Protein AF-K7MXK0-F1 (afdb_monomer_lite)

Sequence (311 aa):
MRKPEELTKEEYAAFYKSVTNDWEEHLAIKHFSVEGQLEFKAVLFIPKRALFDLFDTRKKPNNIKLCVRRVFIMDNYEELMPEYLSFVKGIVDSEDLPLNISREMLQQNKILKVISKNLVKKCIKMFLEIAENKEDYNKFYEAFSKNLKLSIHEDSQNKTKLAELLRCHSTKSGDEMTSLKDYVTRMKEGQNDIYYITGESKKAVENSPFLESLRRRGTRFSTWLMLLMSMLLVSLRNFRERNWSLLPRKAYNLMRAKTRRKRRKIGCLTSSIPSRKVKNTDVLAERETSSSQHVLVLEHFLMFKCFSWKL

Structure (mmCIF, N/CA/C/O backbone):
data_AF-K7MXK0-F1
#
_entry.id   AF-K7MXK0-F1
#
loop_
_atom_site.group_PDB
_atom_site.id
_atom_site.type_symbol
_atom_site.label_atom_id
_atom_site.label_alt_id
_atom_site.label_comp_id
_atom_site.label_asym_id
_atom_site.label_entity_id
_atom_site.label_seq_id
_atom_site.pdbx_PDB_ins_code
_atom_site.Cartn_x
_atom_site.Cartn_y
_atom_site.Cartn_z
_atom_site.occupancy
_atom_site.B_iso_or_equiv
_atom_site.auth_seq_id
_atom_site.auth_comp_id
_atom_site.auth_asym_id
_atom_site.auth_atom_id
_atom_site.pdbx_PDB_model_num
ATOM 1 N N . MET A 1 1 ? -19.690 5.071 11.974 1.00 77.69 1 MET A N 1
ATOM 2 C CA . MET A 1 1 ? -21.061 4.904 12.516 1.00 77.69 1 MET A CA 1
ATOM 3 C C . MET A 1 1 ? -22.072 4.940 11.388 1.00 77.69 1 MET A C 1
ATOM 5 O O . MET A 1 1 ? -22.700 3.919 11.163 1.00 77.69 1 MET A O 1
ATOM 9 N N . ARG A 1 2 ? -22.157 6.058 10.656 1.00 89.56 2 ARG A N 1
ATOM 10 C CA . ARG A 1 2 ? -22.860 6.130 9.366 1.00 89.56 2 ARG A CA 1
ATOM 11 C C . ARG A 1 2 ? -22.220 5.202 8.337 1.00 89.56 2 ARG A C 1
ATOM 13 O O . ARG A 1 2 ? -21.011 4.950 8.433 1.00 89.56 2 ARG A O 1
ATOM 20 N N . LYS A 1 3 ? -23.016 4.687 7.402 1.00 90.00 3 LYS A N 1
ATOM 21 C CA . LYS A 1 3 ? -22.504 3.833 6.322 1.00 90.00 3 LYS A CA 1
ATOM 22 C C . LYS A 1 3 ? -21.675 4.669 5.342 1.00 90.00 3 LYS A C 1
ATOM 24 O O . LYS A 1 3 ? -21.930 5.864 5.210 1.00 90.00 3 LYS A O 1
ATOM 29 N N . PRO A 1 4 ? -20.690 4.077 4.642 1.00 91.75 4 PRO A N 1
ATOM 30 C CA . PRO A 1 4 ? -19.896 4.814 3.663 1.00 91.75 4 PRO A CA 1
ATOM 31 C C . PRO A 1 4 ? -20.732 5.496 2.572 1.00 91.75 4 PRO A C 1
ATOM 33 O O . PRO A 1 4 ? -20.340 6.565 2.121 1.00 91.75 4 PRO A O 1
ATOM 36 N N . GLU A 1 5 ? -21.868 4.903 2.191 1.00 92.00 5 GLU A N 1
ATOM 37 C CA . GLU A 1 5 ? -22.787 5.417 1.161 1.00 92.00 5 GLU A CA 1
ATOM 38 C C . GLU A 1 5 ? -23.563 6.672 1.590 1.00 92.00 5 GLU A C 1
ATOM 40 O O . GLU A 1 5 ? -24.022 7.431 0.746 1.00 92.00 5 GLU A O 1
ATOM 45 N N . GLU A 1 6 ? -23.710 6.898 2.896 1.00 93.12 6 GLU A N 1
ATOM 46 C CA . GLU A 1 6 ? -24.462 8.027 3.464 1.00 93.12 6 GLU A CA 1
ATOM 47 C C . GLU A 1 6 ? -23.595 9.284 3.627 1.00 93.12 6 GLU A C 1
ATOM 49 O O . GLU A 1 6 ? -24.064 10.299 4.138 1.00 93.12 6 GLU A O 1
ATOM 54 N N . LEU A 1 7 ? -22.309 9.194 3.276 1.00 93.88 7 LEU A N 1
ATOM 55 C CA . LEU A 1 7 ? -21.303 10.208 3.558 1.00 93.88 7 LEU A CA 1
ATOM 56 C C . LEU A 1 7 ? -20.811 10.863 2.272 1.00 93.88 7 LEU A C 1
ATOM 58 O O . LEU A 1 7 ? -20.372 10.197 1.333 1.00 93.88 7 LEU A O 1
ATOM 62 N N . THR A 1 8 ? -20.837 12.189 2.268 1.00 95.25 8 THR A N 1
ATOM 63 C CA . THR A 1 8 ? -20.329 13.018 1.172 1.00 95.25 8 THR A CA 1
ATOM 64 C C . THR A 1 8 ? -18.808 13.183 1.249 1.00 95.25 8 THR A C 1
ATOM 66 O O . THR A 1 8 ? -18.179 12.953 2.289 1.00 95.25 8 THR A O 1
ATOM 69 N N . LYS A 1 9 ? -18.182 13.599 0.141 1.00 94.25 9 LYS A N 1
ATOM 70 C CA . LYS A 1 9 ? -16.731 13.857 0.109 1.00 94.25 9 LYS A CA 1
ATOM 71 C C . LYS A 1 9 ? -16.352 15.009 1.038 1.00 94.25 9 LYS A C 1
ATOM 73 O O . LYS A 1 9 ? -15.320 14.949 1.703 1.00 94.25 9 LYS A O 1
ATOM 78 N N . GLU A 1 10 ? -17.207 16.019 1.120 1.00 95.44 10 GLU A N 1
ATOM 79 C CA . GLU A 1 10 ? -17.039 17.223 1.927 1.00 95.44 10 GLU A CA 1
ATOM 80 C C . GLU A 1 10 ? -17.040 16.888 3.421 1.00 95.44 10 GLU A C 1
ATOM 82 O O . GLU A 1 10 ? -16.192 17.377 4.167 1.00 95.44 10 GLU A O 1
ATOM 87 N N . GLU A 1 11 ? -17.926 15.989 3.858 1.00 96.62 11 GLU A N 1
ATOM 88 C CA . GLU A 1 11 ? -17.949 15.510 5.242 1.00 96.62 11 GLU A CA 1
ATOM 89 C C . GLU A 1 11 ? -16.670 14.760 5.609 1.00 96.62 11 GLU A C 1
ATOM 91 O O . GLU A 1 11 ? -16.106 14.976 6.684 1.00 96.62 11 GLU A O 1
ATOM 96 N N . TYR A 1 12 ? -16.169 13.908 4.712 1.00 97.00 12 TYR A N 1
ATOM 97 C CA . TYR A 1 12 ? -14.890 13.239 4.926 1.00 97.00 12 TYR A CA 1
ATOM 98 C C . TYR A 1 12 ? -13.713 14.211 4.924 1.00 97.00 12 TYR A C 1
ATOM 10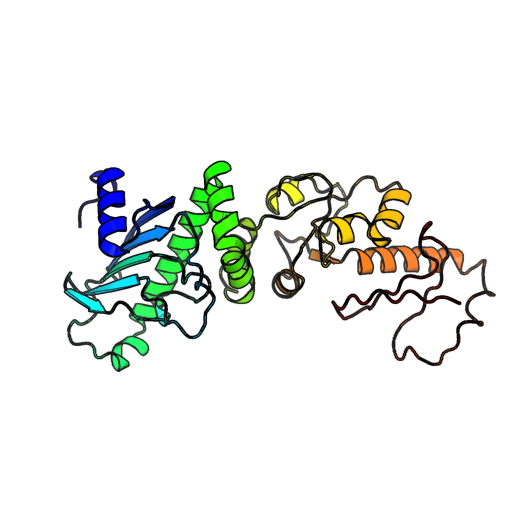0 O O . TYR A 1 12 ? -12.782 14.037 5.709 1.00 97.00 12 TYR A O 1
ATOM 108 N N . ALA A 1 13 ? -13.733 15.233 4.068 1.00 96.12 13 ALA A N 1
ATOM 109 C CA . ALA A 1 13 ? -12.704 16.263 4.044 1.00 96.12 13 ALA A CA 1
ATOM 110 C C . ALA A 1 13 ? -12.706 17.069 5.351 1.00 96.12 13 ALA A C 1
ATOM 112 O O . ALA A 1 13 ? -11.650 17.241 5.957 1.00 96.12 13 ALA A O 1
ATOM 113 N N . ALA A 1 14 ? -13.878 17.487 5.835 1.00 96.19 14 ALA A N 1
ATOM 114 C CA . ALA A 1 14 ? -14.020 18.179 7.114 1.00 96.19 14 ALA A CA 1
ATOM 115 C C . ALA A 1 14 ? -13.535 17.312 8.287 1.00 96.19 14 ALA A C 1
ATOM 117 O O . ALA A 1 14 ? -12.792 17.786 9.148 1.00 96.19 14 ALA A O 1
ATOM 118 N N . PHE A 1 15 ? -13.892 16.025 8.289 1.00 96.12 15 PHE A N 1
ATOM 119 C CA . PHE A 1 15 ? -13.435 15.074 9.299 1.00 96.12 15 PHE A CA 1
ATOM 120 C C . PHE A 1 15 ? -11.921 14.835 9.246 1.00 96.12 15 PHE A C 1
ATOM 122 O O . PHE A 1 15 ? -11.259 14.802 10.279 1.00 96.12 15 PHE A O 1
ATOM 129 N N . TYR A 1 16 ? -11.342 14.705 8.053 1.00 96.00 16 TYR A N 1
ATOM 130 C CA . TYR A 1 16 ? -9.895 14.594 7.892 1.00 96.00 16 TYR A CA 1
ATOM 131 C C . TYR A 1 16 ? -9.178 15.803 8.503 1.00 96.00 16 TYR A C 1
ATOM 133 O O . TYR A 1 16 ? -8.272 15.628 9.323 1.00 96.00 16 TYR A O 1
ATOM 141 N N . LYS A 1 17 ? -9.616 17.022 8.162 1.00 94.75 17 LYS A N 1
ATOM 142 C CA . LYS A 1 17 ? -9.017 18.265 8.667 1.00 94.75 17 LYS A CA 1
ATOM 143 C C . LYS A 1 17 ? -9.105 18.358 10.189 1.00 94.75 17 LYS A C 1
ATOM 145 O O . LYS A 1 17 ? -8.105 18.653 10.836 1.00 94.75 17 LYS A O 1
ATOM 150 N N . SER A 1 18 ? -10.258 18.025 10.776 1.00 93.31 18 SER A N 1
ATOM 151 C CA . SER A 1 18 ? -10.440 18.072 12.233 1.00 93.31 18 SER A CA 1
ATOM 152 C C . SER A 1 18 ? -9.600 17.038 12.989 1.00 93.31 18 SER A C 1
ATOM 154 O O . SER A 1 18 ? -9.159 17.291 14.108 1.00 93.31 18 SER A O 1
ATOM 156 N N . VAL A 1 19 ? -9.346 15.869 12.395 1.00 90.12 19 VAL A N 1
ATOM 157 C CA . VAL A 1 19 ? -8.576 14.801 13.049 1.00 90.12 19 VAL A CA 1
ATOM 158 C C . VAL A 1 19 ? -7.067 15.016 12.923 1.00 90.12 19 VAL A C 1
ATOM 160 O O . VAL A 1 19 ? -6.330 14.627 13.834 1.00 90.12 19 VAL A O 1
ATOM 163 N N . THR A 1 20 ? -6.616 15.602 11.812 1.00 88.94 20 THR A N 1
ATOM 164 C CA . THR A 1 20 ? -5.193 15.708 11.444 1.00 88.94 20 THR A CA 1
ATOM 165 C C . THR A 1 20 ? -4.580 17.090 11.634 1.00 88.94 20 THR A C 1
ATOM 167 O O . THR A 1 20 ? -3.355 17.189 11.646 1.00 88.94 20 THR A O 1
ATOM 170 N N . ASN A 1 21 ? -5.404 18.131 11.787 1.00 87.88 21 ASN A N 1
ATOM 171 C CA . ASN A 1 21 ? -5.006 19.542 11.742 1.00 87.88 21 ASN A CA 1
ATOM 172 C C . ASN A 1 21 ? -4.337 19.963 10.418 1.00 87.88 21 ASN A C 1
ATOM 174 O O . ASN A 1 21 ? -3.642 20.977 10.370 1.00 87.88 21 ASN A O 1
ATOM 178 N N . ASP A 1 22 ? -4.527 19.195 9.342 1.00 90.62 22 ASP A N 1
ATOM 179 C CA . ASP A 1 22 ? -4.120 19.601 7.999 1.00 90.62 22 ASP A CA 1
ATOM 180 C C . ASP A 1 22 ? -5.140 20.599 7.433 1.00 90.62 22 ASP A C 1
ATOM 182 O O . ASP A 1 22 ? -6.348 20.457 7.627 1.00 90.62 22 ASP A O 1
ATOM 186 N N . TRP A 1 23 ? -4.660 21.627 6.738 1.00 91.31 23 TRP A N 1
ATOM 187 C CA . TRP A 1 23 ? -5.524 22.625 6.104 1.00 91.31 23 TRP A CA 1
ATOM 188 C C . TRP A 1 23 ? -6.000 22.175 4.717 1.00 91.31 23 TRP A C 1
ATOM 190 O O . TRP A 1 23 ? -7.051 22.620 4.237 1.00 91.31 23 TRP A O 1
ATOM 200 N N . GLU A 1 24 ? -5.255 21.263 4.090 1.00 93.06 24 GLU A N 1
ATOM 201 C CA . GLU A 1 24 ? -5.651 20.599 2.853 1.00 93.06 24 GLU A CA 1
ATOM 202 C C . GLU A 1 24 ? -6.603 19.432 3.128 1.00 93.06 24 GLU A C 1
ATOM 204 O O . GLU A 1 24 ? -6.767 18.959 4.249 1.00 93.06 24 GLU A O 1
ATOM 209 N N . GLU A 1 25 ? -7.295 18.989 2.088 1.00 95.19 25 GLU A N 1
ATOM 210 C CA . GLU A 1 25 ? -8.061 17.745 2.130 1.00 95.19 25 GLU A CA 1
ATOM 211 C C . GLU A 1 25 ? -7.160 16.525 1.878 1.00 95.19 25 GLU A C 1
ATOM 213 O O . GLU A 1 25 ? -6.027 16.637 1.405 1.00 95.19 25 GLU A O 1
ATOM 218 N N . HIS A 1 26 ? -7.690 15.340 2.159 1.00 96.00 26 HIS A N 1
ATOM 219 C CA . HIS A 1 26 ? -7.016 14.077 1.890 1.00 96.00 26 HIS A CA 1
ATOM 220 C C . HIS A 1 26 ? -6.932 13.791 0.381 1.00 96.00 26 HIS A C 1
ATOM 222 O O . HIS A 1 26 ? -7.770 14.231 -0.402 1.00 96.00 26 HIS A O 1
ATOM 228 N N . LEU A 1 27 ? -5.929 13.015 -0.029 1.00 96.25 27 LEU A N 1
ATOM 229 C CA . LEU A 1 27 ? -5.825 12.473 -1.385 1.00 96.25 27 LEU A CA 1
ATOM 230 C C . LEU A 1 27 ? -6.792 11.307 -1.589 1.00 96.25 27 LEU A C 1
ATOM 232 O O . LEU A 1 27 ? -7.441 11.196 -2.622 1.00 96.25 27 LEU A O 1
ATOM 236 N N . ALA A 1 28 ? -6.855 10.415 -0.602 1.00 96.81 28 ALA A N 1
ATOM 237 C CA . ALA A 1 28 ? -7.665 9.210 -0.665 1.00 96.81 28 ALA A CA 1
ATOM 238 C C . ALA A 1 28 ? -8.173 8.821 0.718 1.00 96.81 28 ALA A C 1
ATOM 240 O O . ALA A 1 28 ? -7.567 9.160 1.740 1.00 96.81 28 ALA A O 1
ATOM 241 N N . ILE A 1 29 ? -9.280 8.086 0.727 1.00 96.56 29 ILE A N 1
ATOM 242 C CA . ILE A 1 29 ? -9.939 7.604 1.932 1.00 96.56 29 ILE A CA 1
ATOM 243 C C . ILE A 1 29 ? -10.318 6.132 1.792 1.00 96.56 29 ILE A C 1
ATOM 245 O O . ILE A 1 29 ? -10.751 5.673 0.734 1.00 96.56 29 ILE A O 1
ATOM 249 N N . LYS A 1 30 ? -10.223 5.394 2.899 1.00 96.81 30 LYS A N 1
ATOM 250 C CA . LYS A 1 30 ? -10.827 4.074 3.050 1.00 96.81 30 LYS A CA 1
ATOM 251 C C . LYS A 1 30 ? -11.643 3.990 4.333 1.00 96.81 30 LYS A C 1
ATOM 253 O O . LYS A 1 30 ? -11.081 3.885 5.418 1.00 96.81 30 LYS A O 1
ATOM 258 N N . HIS A 1 31 ? -12.967 3.974 4.195 1.00 97.06 31 HIS A N 1
ATOM 259 C CA . HIS A 1 31 ? -13.904 3.694 5.284 1.00 97.06 31 HIS A CA 1
ATOM 260 C C . HIS A 1 31 ? -14.391 2.244 5.180 1.00 97.06 31 HIS A C 1
ATOM 262 O O . HIS A 1 31 ? -14.875 1.825 4.128 1.00 97.06 31 HIS A O 1
ATOM 268 N N . PHE A 1 32 ? -14.220 1.454 6.241 1.00 96.00 32 PHE A N 1
ATOM 269 C CA . PHE A 1 32 ? -14.669 0.063 6.278 1.00 96.00 32 PHE A CA 1
ATOM 270 C C . PHE A 1 32 ? -15.014 -0.412 7.695 1.00 96.00 32 PHE A C 1
ATOM 272 O O . PHE A 1 32 ? -14.500 0.111 8.683 1.00 96.00 32 PHE A O 1
ATOM 279 N N . SER A 1 33 ? -15.845 -1.450 7.775 1.00 94.81 33 SER A N 1
ATOM 280 C CA . SER A 1 33 ? -16.068 -2.265 8.970 1.00 94.81 33 SER A CA 1
ATOM 281 C C . SER A 1 33 ? -15.499 -3.672 8.772 1.00 94.81 33 SER A C 1
ATOM 283 O O . SER A 1 33 ? -15.328 -4.146 7.642 1.00 94.81 33 SER A O 1
ATOM 285 N N . VAL A 1 34 ? -15.157 -4.317 9.881 1.00 94.50 34 VAL A N 1
ATOM 286 C CA . VAL A 1 34 ? -14.867 -5.747 9.977 1.00 94.50 34 VAL A CA 1
ATOM 287 C C . VAL A 1 34 ? -15.817 -6.308 11.025 1.00 94.50 34 VAL A C 1
ATOM 289 O O . VAL A 1 34 ? -15.963 -5.706 12.085 1.00 94.50 34 VAL A O 1
ATOM 292 N N . GLU A 1 35 ? -16.475 -7.411 10.687 1.00 90.75 35 GLU A N 1
ATOM 293 C CA . GLU A 1 35 ? -17.462 -8.111 11.514 1.00 90.75 35 GLU A CA 1
ATOM 294 C C . GLU A 1 35 ? -17.042 -9.585 11.657 1.00 90.75 35 GLU A C 1
ATOM 296 O O . GLU A 1 35 ? -16.265 -10.095 10.837 1.00 90.75 35 GLU A O 1
ATOM 301 N N . GLY A 1 36 ? -17.551 -10.280 12.678 1.00 87.94 36 GLY A N 1
ATOM 302 C CA . GLY A 1 36 ? -17.305 -11.707 12.905 1.00 87.94 36 GLY A CA 1
ATOM 303 C C . GLY A 1 36 ? -16.524 -11.974 14.189 1.00 87.94 36 GLY A C 1
ATOM 304 O O . GLY A 1 36 ? -16.964 -11.606 15.266 1.00 87.94 36 GLY A O 1
ATOM 305 N N . GLN A 1 37 ? -15.368 -12.644 14.096 1.00 83.31 37 GLN A N 1
ATOM 306 C CA . GLN A 1 37 ? -14.554 -12.961 15.285 1.00 83.31 37 GLN A CA 1
ATOM 307 C C . GLN A 1 37 ? -13.983 -11.708 15.970 1.00 83.31 37 GLN A C 1
ATOM 309 O O . GLN A 1 37 ? -13.628 -11.755 17.145 1.00 83.31 37 GLN A O 1
ATOM 314 N N . LEU A 1 38 ? -13.827 -10.625 15.208 1.00 89.62 38 LEU A N 1
ATOM 315 C CA . LEU A 1 38 ? -13.370 -9.341 15.703 1.00 89.62 38 LEU A CA 1
ATOM 316 C C . LEU A 1 38 ? -14.130 -8.223 14.997 1.00 89.62 38 LEU A C 1
ATOM 318 O O . LEU A 1 38 ? -14.096 -8.134 13.766 1.00 89.62 38 LEU A O 1
ATOM 322 N N . GLU A 1 39 ? -14.722 -7.342 15.786 1.00 92.75 39 GLU A N 1
ATOM 323 C CA . GLU A 1 39 ? -15.515 -6.215 15.342 1.00 92.75 39 GLU A CA 1
ATOM 324 C C . GLU A 1 39 ? -14.779 -4.892 15.557 1.00 92.75 39 GLU A C 1
ATOM 326 O O . GLU A 1 39 ? -14.417 -4.481 16.670 1.00 92.75 39 GLU A O 1
ATOM 331 N N . PHE A 1 40 ? -14.546 -4.197 14.445 1.00 94.75 40 PHE A N 1
ATOM 332 C CA . PHE A 1 40 ? -14.052 -2.829 14.468 1.00 94.75 40 PHE A CA 1
ATOM 333 C C . PHE A 1 40 ? -14.435 -2.068 13.201 1.00 94.75 40 PHE A C 1
ATOM 335 O O . PHE A 1 40 ? -14.660 -2.632 12.126 1.00 94.75 40 PHE A O 1
ATOM 342 N N . LYS A 1 41 ? -14.471 -0.746 13.323 1.00 95.94 41 LYS A N 1
ATOM 343 C CA . LYS A 1 41 ? -14.699 0.197 12.229 1.00 95.94 41 LYS A CA 1
ATOM 344 C C . LYS A 1 41 ? -13.462 1.065 12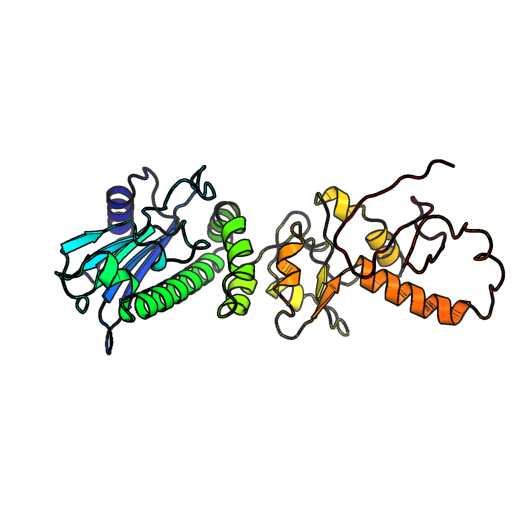.083 1.00 95.94 41 LYS A C 1
ATOM 346 O O . LYS A 1 41 ? -12.841 1.439 13.072 1.00 95.94 41 LYS A O 1
ATOM 351 N N . ALA A 1 42 ? -13.087 1.384 10.853 1.00 96.19 42 ALA A N 1
ATOM 352 C CA . ALA A 1 42 ? -11.923 2.215 10.599 1.00 96.19 42 ALA A CA 1
ATOM 353 C C . ALA A 1 42 ? -12.166 3.184 9.447 1.00 96.19 42 ALA A C 1
ATOM 355 O O . ALA A 1 42 ? -12.795 2.846 8.439 1.00 96.19 42 ALA A O 1
ATOM 356 N N . VAL A 1 43 ? -11.613 4.383 9.601 1.00 96.62 43 VAL A N 1
ATOM 357 C CA . VAL A 1 43 ? -11.507 5.380 8.538 1.00 96.62 43 VAL A CA 1
ATOM 358 C C . VAL A 1 43 ? -10.042 5.755 8.409 1.00 96.62 43 VAL A C 1
ATOM 360 O O . VAL A 1 43 ? -9.450 6.292 9.345 1.00 96.62 43 VAL A O 1
ATOM 363 N N . LEU A 1 44 ? -9.466 5.436 7.255 1.00 96.81 44 LEU A N 1
ATOM 364 C CA . LEU A 1 44 ? -8.071 5.695 6.922 1.00 96.81 44 LEU A CA 1
ATOM 365 C C . LEU A 1 44 ? -7.983 6.743 5.822 1.00 96.81 44 LEU A C 1
ATOM 367 O O . LEU A 1 44 ? -8.795 6.742 4.902 1.00 96.81 44 LEU A O 1
ATOM 371 N N . PHE A 1 45 ? -6.966 7.587 5.896 1.00 97.00 45 PHE A N 1
ATOM 372 C CA . PHE A 1 45 ? -6.727 8.701 4.996 1.00 97.00 45 PHE A CA 1
ATOM 373 C C . PHE A 1 45 ? -5.282 8.710 4.526 1.00 97.00 45 PHE A C 1
ATOM 375 O O . PHE A 1 45 ? -4.357 8.475 5.310 1.00 97.00 45 PHE A O 1
ATOM 382 N N . ILE A 1 46 ? -5.101 9.053 3.254 1.00 96.25 46 ILE A N 1
ATOM 383 C CA . ILE A 1 46 ? -3.797 9.367 2.679 1.00 96.25 46 ILE A CA 1
ATOM 384 C C . ILE A 1 46 ? -3.706 10.881 2.497 1.00 96.25 46 ILE A C 1
ATOM 386 O O . ILE A 1 46 ? -4.537 11.438 1.778 1.00 96.25 46 ILE A O 1
ATOM 390 N N . PRO A 1 47 ? -2.735 11.559 3.129 1.00 95.06 47 PRO A N 1
ATOM 391 C CA . PRO A 1 47 ? -2.516 12.984 2.909 1.00 95.06 47 PRO A CA 1
ATOM 392 C C . PRO A 1 47 ? -2.041 13.255 1.473 1.00 95.06 47 PRO A C 1
ATOM 394 O O . PRO A 1 47 ? -1.405 12.403 0.854 1.00 95.06 47 PRO A O 1
ATOM 397 N N . LYS A 1 48 ? -2.314 14.452 0.935 1.00 94.44 48 LYS A N 1
ATOM 398 C CA . LYS A 1 48 ? -1.829 14.859 -0.403 1.00 94.44 48 LYS A CA 1
ATOM 399 C C . LYS A 1 48 ? -0.315 15.034 -0.473 1.00 94.44 48 LYS A C 1
ATOM 401 O O . LYS A 1 48 ? 0.281 14.815 -1.523 1.00 94.44 48 LYS A O 1
ATOM 406 N N . ARG A 1 49 ? 0.306 15.404 0.646 1.00 91.00 49 ARG A N 1
ATOM 407 C CA . ARG A 1 49 ? 1.744 15.653 0.770 1.00 91.00 49 ARG A CA 1
ATOM 408 C C . ARG A 1 49 ? 2.336 14.864 1.926 1.00 91.00 49 ARG A C 1
ATOM 410 O O . ARG A 1 49 ? 1.679 14.638 2.942 1.00 91.00 49 ARG A O 1
ATOM 417 N N . ALA A 1 50 ? 3.596 14.475 1.783 1.00 87.69 50 ALA A N 1
ATOM 418 C CA . ALA A 1 50 ? 4.357 13.923 2.892 1.00 87.69 50 ALA A CA 1
ATOM 419 C C . ALA A 1 50 ? 4.730 15.031 3.886 1.00 87.69 50 ALA A C 1
ATOM 421 O O . ALA A 1 50 ? 5.025 16.161 3.492 1.00 87.69 50 ALA A O 1
ATOM 422 N N . LEU A 1 51 ? 4.745 14.696 5.176 1.00 82.94 51 LEU A N 1
ATOM 423 C CA . LEU A 1 51 ? 5.319 15.573 6.191 1.00 82.94 51 LEU A CA 1
ATOM 424 C C . LEU A 1 51 ? 6.840 15.636 6.005 1.00 82.94 51 LEU A C 1
ATOM 426 O O . LEU A 1 51 ? 7.476 14.640 5.653 1.00 82.94 51 LEU A O 1
ATOM 430 N N . PHE A 1 52 ? 7.429 16.806 6.249 1.00 75.38 52 PHE A N 1
ATOM 431 C CA . PHE A 1 52 ? 8.871 17.024 6.082 1.00 75.38 52 PHE A CA 1
ATOM 432 C C . PHE A 1 52 ? 9.719 16.121 6.996 1.00 75.38 52 PHE A C 1
ATOM 434 O O . PHE A 1 52 ? 10.862 15.811 6.671 1.00 75.38 52 PHE A O 1
ATOM 441 N N . ASP A 1 53 ? 9.150 15.676 8.116 1.00 78.00 53 ASP A N 1
ATOM 442 C CA . ASP A 1 53 ? 9.774 14.857 9.153 1.00 78.00 53 ASP A CA 1
ATOM 443 C C . ASP A 1 53 ? 9.338 13.383 9.120 1.00 78.00 53 ASP A C 1
ATOM 445 O O . ASP A 1 53 ? 9.576 12.655 10.079 1.00 78.00 53 ASP A O 1
ATOM 449 N N . LEU A 1 54 ? 8.753 12.903 8.014 1.00 76.44 54 LEU A N 1
ATOM 450 C CA . LEU A 1 54 ? 8.219 11.534 7.906 1.00 76.44 54 LEU A CA 1
ATOM 451 C C . LEU A 1 54 ? 9.245 10.419 8.204 1.00 76.44 54 LEU A C 1
ATOM 453 O O . LEU A 1 54 ? 8.856 9.321 8.588 1.00 76.44 54 LEU A O 1
ATOM 457 N N . PHE A 1 55 ? 10.538 10.694 8.019 1.00 75.31 55 PHE A N 1
ATOM 458 C CA . PHE A 1 55 ? 11.638 9.752 8.270 1.00 75.31 55 PHE A CA 1
ATOM 459 C C . PHE A 1 55 ? 12.515 10.154 9.468 1.00 75.31 55 PHE A C 1
ATOM 461 O O . PHE A 1 55 ? 13.613 9.622 9.628 1.00 75.31 55 PHE A O 1
ATOM 468 N N . ASP A 1 56 ? 12.075 11.114 10.290 1.00 79.56 56 ASP A N 1
ATOM 469 C CA . ASP A 1 56 ? 12.767 11.447 11.535 1.00 79.56 56 ASP A CA 1
ATOM 470 C C . ASP A 1 56 ? 12.405 10.418 12.610 1.00 79.56 56 ASP A C 1
ATOM 472 O O . ASP A 1 56 ? 11.348 10.486 13.237 1.00 79.56 56 ASP A O 1
ATOM 476 N N . THR A 1 57 ? 13.313 9.474 12.850 1.00 73.12 57 THR A N 1
ATOM 477 C CA . THR A 1 57 ? 13.139 8.383 13.823 1.00 73.12 57 THR A CA 1
ATOM 478 C C . THR A 1 5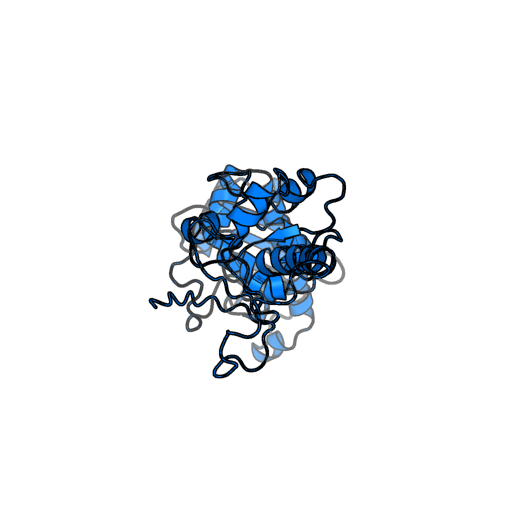7 ? 12.974 8.864 15.266 1.00 73.12 57 THR A C 1
ATOM 480 O O . THR A 1 57 ? 12.581 8.087 16.133 1.00 73.12 57 THR A O 1
ATOM 483 N N . ARG A 1 58 ? 13.255 10.142 15.555 1.00 73.94 58 ARG A N 1
ATOM 484 C CA . ARG A 1 58 ? 13.075 10.727 16.891 1.00 73.94 58 ARG A CA 1
ATOM 485 C C . ARG A 1 58 ? 11.616 11.059 17.188 1.00 73.94 58 ARG A C 1
ATOM 487 O O . ARG A 1 58 ? 11.254 11.183 18.358 1.00 73.94 58 ARG A O 1
ATOM 494 N N . LYS A 1 59 ? 10.782 11.237 16.159 1.00 69.75 59 LYS A N 1
ATOM 495 C CA . LYS A 1 59 ? 9.362 11.545 16.324 1.00 69.75 59 LYS A CA 1
ATOM 496 C C . LYS A 1 59 ? 8.536 10.280 16.167 1.00 69.75 59 LYS A C 1
ATOM 498 O O . LYS A 1 59 ? 8.566 9.623 15.133 1.00 69.75 59 LYS A O 1
ATOM 503 N N . LYS A 1 60 ? 7.749 9.971 17.196 1.00 65.62 60 LYS A N 1
ATOM 504 C CA . LYS A 1 60 ? 6.771 8.885 17.140 1.00 65.62 60 LYS A CA 1
ATOM 505 C C . LYS A 1 60 ? 5.541 9.371 16.361 1.00 65.62 60 LYS A C 1
ATOM 507 O O . LYS A 1 60 ? 4.963 10.392 16.740 1.00 65.62 60 LYS A O 1
ATOM 512 N N . PRO A 1 61 ? 5.156 8.713 15.257 1.00 66.25 61 PRO A N 1
ATOM 513 C CA . PRO A 1 61 ? 4.032 9.160 14.443 1.00 66.25 61 PRO A CA 1
ATOM 514 C C . PRO A 1 61 ? 2.688 8.914 15.152 1.00 66.25 61 PRO A C 1
ATOM 516 O O . PRO A 1 61 ? 2.227 7.778 15.240 1.00 66.25 61 PRO A O 1
ATOM 519 N N . ASN A 1 62 ? 2.014 9.983 15.592 1.00 68.69 62 ASN A N 1
ATOM 520 C CA . ASN A 1 62 ? 0.650 9.936 16.149 1.00 68.69 62 ASN A CA 1
ATOM 521 C C . ASN A 1 62 ? -0.409 9.965 15.039 1.00 68.69 62 ASN A C 1
ATOM 523 O O . ASN A 1 62 ? -1.124 10.956 14.850 1.00 68.69 62 ASN A O 1
ATOM 527 N N . ASN A 1 63 ? -0.451 8.918 14.218 1.00 85.44 63 ASN A N 1
ATOM 528 C CA . ASN A 1 63 ? -1.152 9.000 12.937 1.00 85.44 63 ASN A CA 1
ATOM 529 C C . ASN A 1 63 ? -2.490 8.255 12.926 1.00 85.44 63 ASN A C 1
ATOM 531 O O . ASN A 1 63 ? -3.419 8.707 12.253 1.00 85.44 63 ASN A O 1
ATOM 535 N N . ILE A 1 64 ? -2.648 7.208 13.742 1.00 91.88 64 ILE A N 1
ATOM 536 C CA . ILE A 1 64 ? -3.929 6.515 13.911 1.00 91.88 64 ILE A CA 1
ATOM 537 C C . ILE A 1 64 ? -4.396 6.590 15.363 1.00 91.88 64 ILE A C 1
ATOM 539 O O . ILE A 1 64 ? -3.720 6.121 16.274 1.00 91.88 64 ILE A O 1
ATOM 543 N N . LYS A 1 65 ? -5.595 7.142 15.557 1.00 91.88 65 LYS A N 1
ATOM 544 C CA . LYS A 1 65 ? -6.275 7.203 16.852 1.00 91.88 65 LYS A CA 1
ATOM 545 C C . LYS A 1 65 ? -7.040 5.901 17.097 1.00 91.88 65 LYS A C 1
ATOM 547 O O . LYS A 1 65 ? -7.863 5.500 16.275 1.00 91.88 65 LYS A O 1
ATOM 552 N N . LEU A 1 66 ? -6.772 5.254 18.223 1.00 91.31 66 LEU A N 1
ATOM 553 C CA . LEU A 1 66 ? -7.466 4.067 18.700 1.00 91.31 66 LEU A CA 1
ATOM 554 C C . LEU A 1 66 ? -8.584 4.472 19.664 1.00 91.31 66 LEU A C 1
ATOM 556 O O . LEU A 1 66 ? -8.348 5.101 20.700 1.00 91.31 66 LEU A O 1
ATOM 560 N N . CYS A 1 67 ? -9.792 4.053 19.319 1.00 92.06 67 CYS A N 1
ATOM 561 C CA . CYS A 1 67 ? -10.994 4.182 20.113 1.00 92.06 67 CYS A CA 1
ATOM 562 C C . CYS A 1 67 ? -11.528 2.794 20.476 1.00 92.06 67 CYS A C 1
ATOM 564 O O . CYS A 1 67 ? -11.357 1.822 19.733 1.00 92.06 67 CYS A O 1
ATOM 566 N N . VAL A 1 68 ? -12.175 2.712 21.632 1.00 91.38 68 VAL A N 1
ATOM 567 C CA . VAL A 1 68 ? -12.891 1.521 22.082 1.00 91.38 68 VAL A CA 1
ATOM 568 C C . VAL A 1 68 ? -14.287 1.946 22.474 1.00 91.38 68 VAL A C 1
ATOM 570 O O . VAL A 1 68 ? -14.442 2.802 23.346 1.00 91.38 68 VAL A O 1
ATOM 573 N N . ARG A 1 69 ? -15.304 1.377 21.821 1.00 91.81 69 ARG A N 1
ATOM 574 C CA . ARG A 1 69 ? -16.710 1.758 22.024 1.00 91.81 69 ARG A CA 1
ATOM 575 C C . ARG A 1 69 ? -16.891 3.278 21.988 1.00 91.81 69 ARG A C 1
ATOM 577 O O . ARG A 1 69 ? -17.574 3.856 22.834 1.00 91.81 69 ARG A O 1
ATOM 584 N N . ARG A 1 70 ? -16.251 3.932 21.007 1.00 91.06 70 ARG A N 1
ATOM 585 C CA . ARG A 1 70 ? -16.270 5.392 20.775 1.00 91.06 70 ARG A CA 1
ATOM 586 C C . ARG A 1 70 ? -15.549 6.237 21.827 1.00 91.06 70 ARG A C 1
ATOM 588 O O . ARG A 1 70 ? -15.575 7.463 21.736 1.00 91.06 70 ARG A O 1
ATOM 595 N N . VAL A 1 71 ? -14.884 5.619 22.797 1.00 91.50 71 VAL A N 1
ATOM 596 C CA . VAL A 1 71 ? -14.036 6.316 23.766 1.00 91.50 71 VAL A CA 1
ATOM 597 C C . VAL A 1 71 ? -12.616 6.356 23.221 1.00 91.50 71 VAL A C 1
ATOM 599 O O . VAL A 1 71 ? -12.047 5.316 22.895 1.00 91.50 71 VAL A O 1
ATOM 602 N N . PHE A 1 72 ? -12.043 7.553 23.103 1.00 90.19 72 PHE A N 1
ATOM 603 C CA . PHE A 1 72 ? -10.642 7.709 22.722 1.00 90.19 72 PHE A CA 1
ATOM 604 C C . PHE A 1 72 ? -9.739 7.089 23.791 1.00 90.19 72 PHE A C 1
ATOM 606 O O . PHE A 1 72 ? -9.830 7.454 24.961 1.00 90.19 72 PHE A O 1
ATOM 613 N N . ILE A 1 73 ? -8.862 6.173 23.379 1.00 87.50 73 ILE A N 1
ATOM 614 C CA . ILE A 1 73 ? -7.926 5.499 24.281 1.00 87.50 73 ILE A CA 1
ATOM 615 C C . ILE A 1 73 ? -6.519 6.069 24.106 1.00 87.50 73 ILE A C 1
ATOM 617 O O . ILE A 1 73 ? -5.885 6.485 25.076 1.00 87.50 73 ILE A O 1
ATOM 621 N N . MET A 1 74 ? -6.008 6.078 22.872 1.00 86.75 74 MET A N 1
ATOM 622 C CA . MET A 1 74 ? -4.672 6.593 22.555 1.00 86.75 74 MET A CA 1
ATOM 623 C C . MET A 1 74 ? -4.484 6.826 21.059 1.00 86.75 74 MET A C 1
ATOM 625 O O . MET A 1 74 ? -5.227 6.301 20.240 1.00 86.75 74 MET A O 1
ATOM 629 N N . ASP A 1 75 ? -3.447 7.568 20.691 1.00 85.44 75 ASP A N 1
ATOM 630 C CA . ASP A 1 75 ? -3.068 7.880 19.308 1.00 85.44 75 ASP A CA 1
ATOM 631 C C . ASP A 1 75 ? -1.614 7.514 18.967 1.00 85.44 75 ASP A C 1
ATOM 633 O O . ASP A 1 75 ? -1.160 7.767 17.855 1.00 85.44 75 ASP A O 1
ATOM 637 N N . ASN A 1 76 ? -0.889 6.901 19.908 1.00 78.62 76 ASN A N 1
ATOM 638 C CA . ASN A 1 76 ? 0.544 6.621 19.821 1.00 78.62 76 ASN A CA 1
ATOM 639 C C . ASN A 1 76 ? 0.874 5.125 19.969 1.00 78.62 76 ASN A C 1
ATOM 641 O O . ASN A 1 76 ? 1.822 4.749 20.662 1.00 78.62 76 ASN A O 1
ATOM 645 N N . TYR A 1 77 ? 0.078 4.259 19.337 1.00 79.25 77 TYR A N 1
ATOM 646 C CA . TYR A 1 77 ? 0.334 2.818 19.324 1.00 79.25 77 TYR A CA 1
ATOM 647 C C . TYR A 1 77 ? 1.097 2.407 18.055 1.00 79.25 77 TYR A C 1
ATOM 649 O O . TYR A 1 77 ? 0.507 2.170 17.002 1.00 79.25 77 TYR A O 1
ATOM 657 N N . GLU A 1 78 ? 2.424 2.330 18.172 1.00 78.69 78 GLU A N 1
ATOM 658 C CA . GLU A 1 78 ? 3.355 2.071 17.059 1.00 78.69 78 GLU A CA 1
ATOM 659 C C . GLU A 1 78 ? 3.109 0.741 16.343 1.00 78.69 78 GLU A C 1
ATOM 661 O O . GLU A 1 78 ? 3.305 0.647 15.140 1.00 78.69 78 GLU A O 1
ATOM 666 N N . GLU A 1 79 ? 2.631 -0.287 17.042 1.00 81.50 79 GLU A N 1
ATOM 667 C CA . GLU A 1 79 ? 2.398 -1.598 16.425 1.00 81.50 79 GLU A CA 1
ATOM 668 C C . GLU A 1 79 ? 1.100 -1.654 15.600 1.00 81.50 79 GLU A C 1
ATOM 670 O O . GLU A 1 79 ? 0.850 -2.637 14.891 1.00 81.50 79 GLU A O 1
ATOM 675 N N . LEU A 1 80 ? 0.256 -0.612 15.661 1.00 88.31 80 LEU A N 1
ATOM 676 C CA . LEU A 1 80 ? -0.984 -0.584 14.888 1.00 88.31 80 LEU A CA 1
ATOM 677 C C . LEU A 1 80 ? -0.704 -0.520 13.392 1.00 88.31 80 LEU A C 1
ATOM 679 O O . LEU A 1 80 ? -1.414 -1.160 12.617 1.00 88.31 80 LEU A O 1
ATOM 683 N N . MET A 1 81 ? 0.324 0.237 13.002 1.00 90.94 81 MET A N 1
ATOM 684 C CA . MET A 1 81 ? 0.760 0.394 11.622 1.00 90.94 81 MET A CA 1
ATOM 685 C C . MET A 1 81 ? 2.261 0.176 11.487 1.00 90.94 81 MET A C 1
ATOM 687 O O . MET A 1 81 ? 3.021 0.741 12.263 1.00 90.94 81 MET A O 1
ATOM 691 N N . PRO A 1 82 ? 2.707 -0.595 10.482 1.00 90.94 82 PRO A N 1
ATOM 692 C CA . PRO A 1 82 ? 4.130 -0.741 10.224 1.00 90.94 82 PRO A CA 1
ATOM 693 C C . PRO A 1 82 ? 4.747 0.605 9.827 1.00 90.94 82 PRO A C 1
ATOM 695 O O . PRO A 1 82 ? 4.061 1.476 9.284 1.00 90.94 82 PRO A O 1
ATOM 698 N N . GLU A 1 83 ? 6.054 0.750 10.041 1.00 88.44 83 GLU A N 1
ATOM 699 C CA . GLU A 1 83 ? 6.792 1.996 9.804 1.00 88.44 83 GLU A CA 1
ATOM 700 C C . GLU A 1 83 ? 6.614 2.516 8.373 1.00 88.44 83 GLU A C 1
ATOM 702 O O . GLU A 1 83 ? 6.358 3.703 8.157 1.00 88.44 83 GLU A O 1
ATOM 707 N N . TYR A 1 84 ? 6.625 1.624 7.380 1.00 90.56 84 TYR A N 1
ATOM 708 C CA . TYR A 1 84 ? 6.384 2.012 5.994 1.00 90.56 84 TYR A CA 1
ATOM 709 C C . TYR A 1 84 ? 4.984 2.607 5.736 1.00 90.56 84 TYR A C 1
ATOM 711 O O . TYR A 1 84 ? 4.813 3.283 4.728 1.00 90.56 84 TYR A O 1
ATOM 719 N N . LEU A 1 85 ? 3.992 2.408 6.613 1.00 93.50 85 LEU A N 1
ATOM 720 C CA . LEU A 1 85 ? 2.661 3.036 6.550 1.00 93.50 85 LEU A CA 1
ATOM 721 C C . LEU A 1 85 ? 2.485 4.171 7.554 1.00 93.50 85 LEU A C 1
ATOM 723 O O . LEU A 1 85 ? 1.360 4.627 7.750 1.00 93.50 85 LEU A O 1
ATOM 727 N N . SER A 1 86 ? 3.565 4.658 8.166 1.00 90.44 86 SER A N 1
ATOM 728 C CA . SER A 1 86 ? 3.485 5.716 9.169 1.00 90.44 86 SER A CA 1
ATOM 729 C C . SER A 1 86 ? 2.703 6.926 8.663 1.00 90.44 86 SER A C 1
ATOM 731 O O . SER A 1 86 ? 1.928 7.480 9.419 1.00 90.44 86 SER A O 1
ATOM 733 N N . PHE A 1 87 ? 2.785 7.293 7.383 1.00 92.06 87 PHE A N 1
ATOM 734 C CA . PHE A 1 87 ? 2.055 8.430 6.805 1.00 92.06 87 PHE A CA 1
ATOM 735 C C . PHE A 1 87 ? 0.517 8.299 6.783 1.00 92.06 87 PHE A C 1
ATOM 737 O O . PHE A 1 87 ? -0.163 9.304 6.566 1.00 92.06 87 PHE A O 1
ATOM 744 N N . VAL A 1 88 ? -0.043 7.101 6.980 1.00 94.38 88 VAL A N 1
ATOM 745 C CA . VAL A 1 88 ? -1.496 6.875 6.961 1.00 94.38 88 VAL A CA 1
ATOM 746 C C . VAL A 1 88 ? -2.128 7.490 8.203 1.00 94.38 88 VAL A C 1
ATOM 748 O O . VAL A 1 88 ? -1.759 7.161 9.328 1.00 94.38 88 VAL A O 1
ATOM 751 N N . LYS A 1 89 ? -3.120 8.359 8.001 1.00 93.94 89 LYS A N 1
ATOM 752 C CA . LYS A 1 89 ? -3.873 8.998 9.083 1.00 93.94 89 LYS A CA 1
ATOM 753 C C . LYS A 1 89 ? -5.199 8.284 9.297 1.00 93.94 89 LYS A C 1
ATOM 755 O O . LYS A 1 89 ? -5.766 7.765 8.341 1.00 93.94 89 LYS A O 1
ATOM 760 N N . GLY A 1 90 ? -5.745 8.272 10.509 1.00 94.75 90 GLY A N 1
ATOM 761 C CA . GLY A 1 90 ? -7.080 7.708 10.685 1.00 94.75 90 GLY A CA 1
ATOM 762 C C . GLY A 1 90 ? -7.547 7.494 12.110 1.00 94.75 90 GLY A C 1
ATOM 763 O O . GLY A 1 90 ? -6.891 7.873 13.077 1.00 94.75 90 GLY A O 1
ATOM 764 N N . ILE A 1 91 ? -8.711 6.859 12.204 1.00 94.88 91 ILE A N 1
ATOM 765 C CA . ILE A 1 91 ? -9.314 6.386 13.448 1.00 94.88 91 ILE A CA 1
ATOM 766 C C . ILE A 1 91 ? -9.691 4.916 13.277 1.00 94.88 91 ILE A C 1
ATOM 768 O O . ILE A 1 91 ? -10.200 4.514 12.227 1.00 94.88 91 ILE A O 1
ATOM 772 N N . VAL A 1 92 ? -9.460 4.137 14.328 1.00 94.81 92 VAL A N 1
ATOM 773 C CA . VAL A 1 92 ? -9.902 2.751 14.472 1.00 94.81 92 VAL A CA 1
ATOM 774 C C . VAL A 1 92 ? -10.730 2.665 15.744 1.00 94.81 92 VAL A C 1
ATOM 776 O O . VAL A 1 92 ? -10.232 3.005 16.808 1.00 94.81 92 VAL A O 1
ATOM 779 N N . ASP A 1 93 ? -11.975 2.222 15.633 1.00 94.31 93 ASP A N 1
ATOM 780 C CA . ASP A 1 93 ? -12.908 2.058 16.747 1.00 94.31 93 ASP A CA 1
ATOM 781 C C . ASP A 1 93 ? -13.266 0.579 16.889 1.00 94.31 93 ASP A C 1
ATOM 783 O O . ASP A 1 93 ? -13.860 -0.002 15.978 1.00 94.31 93 ASP A O 1
ATOM 787 N N . SER A 1 94 ? -12.844 -0.043 17.989 1.00 92.69 94 SER A N 1
ATOM 788 C CA . SER A 1 94 ? -13.073 -1.466 18.258 1.00 92.69 94 SER A CA 1
ATOM 789 C C . SER A 1 94 ? -14.161 -1.666 19.310 1.00 92.69 94 SER A C 1
ATOM 791 O O . SER A 1 94 ? -14.187 -0.969 20.323 1.00 92.69 94 SER A O 1
ATOM 793 N N . GLU A 1 95 ? -15.036 -2.647 19.093 1.00 91.06 95 GLU A N 1
ATOM 794 C CA . GLU A 1 95 ? -16.098 -3.002 20.050 1.00 91.06 95 GLU A CA 1
ATOM 795 C C . GLU A 1 95 ? -15.644 -4.089 21.052 1.00 91.06 95 GLU A C 1
ATOM 797 O O . GLU A 1 95 ? -16.145 -4.151 22.182 1.00 91.06 95 GLU A O 1
ATOM 802 N N . ASP A 1 96 ? -14.642 -4.885 20.655 1.00 86.38 96 ASP A N 1
ATOM 803 C CA . ASP A 1 96 ? -14.154 -6.077 21.369 1.00 86.38 96 ASP A CA 1
ATOM 804 C C . ASP A 1 96 ? -12.919 -5.848 22.247 1.00 86.38 96 ASP A C 1
ATOM 806 O O . ASP A 1 96 ? -12.538 -6.715 23.039 1.00 86.38 96 ASP A O 1
ATOM 810 N N . LEU A 1 97 ? -12.247 -4.704 22.116 1.00 86.19 97 LEU A N 1
ATOM 811 C CA . LEU A 1 97 ? -11.142 -4.380 23.013 1.00 86.19 97 LEU A CA 1
ATOM 812 C C . LEU A 1 97 ? -11.692 -4.028 24.410 1.00 86.19 97 LEU A C 1
ATOM 814 O O . LEU A 1 97 ? -12.674 -3.294 24.522 1.00 86.19 97 LEU A O 1
ATOM 818 N N . PRO A 1 98 ? -11.076 -4.515 25.501 1.00 81.62 98 PRO A N 1
ATOM 819 C CA . PRO A 1 98 ? -11.504 -4.140 26.842 1.00 81.62 98 PRO A CA 1
ATOM 820 C C . PRO A 1 98 ? -11.156 -2.671 27.121 1.00 81.62 98 PRO A C 1
ATOM 822 O O . PRO A 1 98 ? -10.017 -2.256 26.929 1.00 81.62 98 PRO A O 1
ATOM 825 N N . LEU A 1 99 ? -12.127 -1.892 27.613 1.00 77.44 99 LEU A N 1
ATOM 826 C CA . LEU A 1 99 ? -11.961 -0.462 27.935 1.00 77.44 99 LEU A CA 1
ATOM 827 C C . LEU A 1 99 ? -10.840 -0.206 28.953 1.00 77.44 99 LEU A C 1
ATOM 829 O O . LEU A 1 99 ? -10.102 0.767 28.839 1.00 77.44 99 LEU A O 1
ATOM 833 N N . ASN A 1 100 ? -10.690 -1.104 29.926 1.00 75.25 100 ASN A N 1
ATOM 834 C CA . ASN A 1 100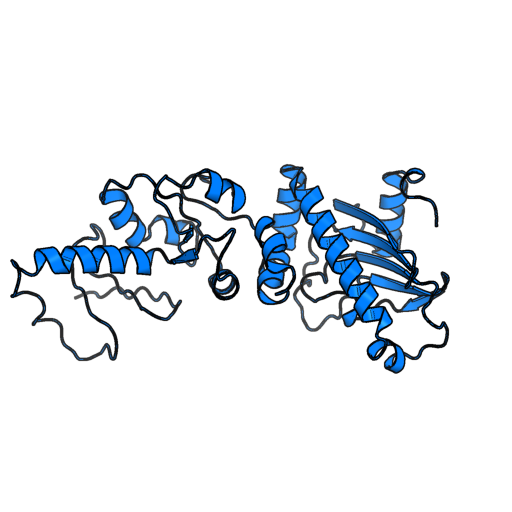 ? -9.799 -0.933 31.077 1.00 75.25 100 ASN A CA 1
ATOM 835 C C . ASN A 1 100 ? -8.370 -1.429 30.791 1.00 75.25 100 ASN A C 1
ATOM 837 O O . ASN A 1 100 ? -7.644 -1.815 31.706 1.00 75.25 100 ASN A O 1
ATOM 841 N N . ILE A 1 101 ? -7.988 -1.523 29.518 1.00 74.94 101 ILE A N 1
ATOM 842 C CA . ILE A 1 101 ? -6.717 -2.112 29.119 1.00 74.94 101 ILE A CA 1
ATOM 843 C C . ILE A 1 101 ? -5.563 -1.139 29.394 1.00 74.94 101 ILE A C 1
ATOM 845 O O . ILE A 1 101 ? -5.580 0.014 28.960 1.00 74.94 101 ILE A O 1
ATOM 849 N N . SER A 1 102 ? -4.544 -1.593 30.132 1.00 74.88 102 SER A N 1
ATOM 850 C CA . SER A 1 102 ? -3.328 -0.797 30.326 1.00 74.88 102 SER A CA 1
ATOM 851 C C . SER A 1 102 ? -2.524 -0.708 29.026 1.00 74.88 102 SER A C 1
ATOM 853 O O . SER A 1 102 ? -2.671 -1.533 28.116 1.00 74.88 102 SER A O 1
ATOM 855 N N . ARG A 1 103 ? -1.628 0.283 28.942 1.00 72.56 103 ARG A N 1
ATOM 856 C CA . ARG A 1 103 ? -0.712 0.422 27.800 1.00 72.56 103 ARG A CA 1
ATOM 857 C C . ARG A 1 103 ? 0.185 -0.810 27.641 1.00 72.56 103 ARG A C 1
ATOM 859 O O . ARG A 1 103 ? 0.410 -1.224 26.506 1.00 72.56 103 ARG A O 1
ATOM 866 N N . GLU A 1 104 ? 0.633 -1.433 28.737 1.00 74.94 104 GLU A N 1
ATOM 867 C CA . GLU A 1 104 ? 1.412 -2.679 28.665 1.00 74.94 104 GLU A CA 1
ATOM 868 C C . GLU A 1 104 ? 0.569 -3.857 28.155 1.00 74.94 104 GLU A C 1
ATOM 870 O O . GLU A 1 104 ? 1.021 -4.639 27.319 1.00 74.94 104 GLU A O 1
ATOM 875 N N . MET A 1 105 ? -0.681 -3.972 28.617 1.00 71.19 105 MET A N 1
ATOM 876 C CA . MET A 1 105 ? -1.585 -5.055 28.213 1.00 71.19 105 MET A CA 1
ATOM 877 C C . MET A 1 105 ? -1.992 -4.960 26.737 1.00 71.19 105 MET A C 1
ATOM 879 O O . MET A 1 105 ? -2.170 -5.990 26.083 1.00 71.19 105 MET A O 1
ATOM 883 N N . LEU A 1 106 ? -2.102 -3.747 26.182 1.00 73.94 106 LEU A N 1
ATOM 884 C CA . LEU A 1 106 ? -2.367 -3.542 24.753 1.00 73.94 106 LEU A CA 1
ATOM 885 C C . LEU A 1 106 ? -1.262 -4.145 23.880 1.00 73.94 106 LEU A C 1
ATOM 887 O O . LEU A 1 106 ? -1.577 -4.886 22.955 1.00 73.94 106 LEU A O 1
ATOM 891 N N . GLN A 1 107 ? 0.012 -3.908 24.202 1.00 69.31 107 GLN A N 1
ATOM 892 C CA . GLN A 1 107 ? 1.150 -4.406 23.410 1.00 69.31 107 GLN A CA 1
ATOM 893 C C . GLN A 1 107 ? 1.171 -5.939 23.287 1.00 69.31 107 GLN A C 1
ATOM 895 O O . GLN A 1 107 ? 1.569 -6.500 22.266 1.00 69.31 107 GLN A O 1
ATOM 900 N N . GLN A 1 108 ? 0.697 -6.650 24.311 1.00 70.94 108 GLN A N 1
ATOM 901 C CA . GLN A 1 108 ? 0.647 -8.114 24.294 1.00 70.94 108 GLN A CA 1
ATOM 902 C C . GLN A 1 108 ? -0.632 -8.670 23.651 1.00 70.94 108 GLN A C 1
ATOM 904 O O . GLN A 1 108 ? -0.758 -9.886 23.456 1.00 70.94 108 GLN A O 1
ATOM 909 N N . ASN A 1 109 ? -1.583 -7.808 23.281 1.00 74.94 109 ASN A N 1
ATOM 910 C CA . ASN A 1 109 ? -2.891 -8.240 22.827 1.00 74.94 109 ASN A CA 1
ATOM 911 C C . ASN A 1 109 ? -2.850 -8.778 21.386 1.00 74.94 109 ASN A C 1
ATOM 913 O O . ASN A 1 109 ? -2.590 -8.068 20.412 1.00 74.94 109 ASN A O 1
ATOM 917 N N . LYS A 1 110 ? -3.191 -10.063 21.234 1.00 83.81 110 LYS A N 1
ATOM 918 C CA . LYS A 1 110 ? -3.295 -10.734 19.928 1.00 83.81 110 LYS A CA 1
ATOM 919 C C . LYS A 1 110 ? -4.318 -10.065 19.000 1.00 83.81 110 LYS A C 1
ATOM 921 O O . LYS A 1 110 ? -4.136 -10.122 17.786 1.00 83.81 110 LYS A O 1
ATOM 926 N N . ILE A 1 111 ? -5.345 -9.414 19.550 1.00 85.69 111 ILE A N 1
ATOM 927 C CA . ILE A 1 111 ? -6.387 -8.710 18.792 1.00 85.69 111 ILE A CA 1
ATOM 928 C C . ILE A 1 111 ? -5.780 -7.587 17.948 1.00 85.69 111 ILE A C 1
ATOM 930 O O . ILE A 1 111 ? -6.051 -7.504 16.751 1.00 85.69 111 ILE A O 1
ATOM 934 N N . LEU A 1 112 ? -4.890 -6.773 18.520 1.00 86.06 112 LEU A N 1
ATOM 935 C CA . LEU A 1 112 ? -4.281 -5.649 17.804 1.00 86.06 112 LEU A CA 1
ATOM 936 C C . LEU A 1 112 ? -3.435 -6.105 16.615 1.00 86.06 112 LEU A C 1
ATOM 938 O O . LEU A 1 112 ? -3.444 -5.460 15.570 1.00 86.06 112 LEU A O 1
ATOM 942 N N . LYS A 1 113 ? -2.786 -7.271 16.715 1.00 88.31 113 LYS A N 1
ATOM 943 C CA . LYS A 1 113 ? -2.066 -7.874 15.583 1.00 88.31 113 LYS A CA 1
ATOM 944 C C . LYS A 1 113 ? -3.011 -8.245 14.437 1.00 88.31 113 LYS A C 1
ATOM 946 O O . LYS A 1 113 ? -2.635 -8.135 13.271 1.00 88.31 113 LYS A O 1
ATOM 951 N N . VAL A 1 114 ? -4.237 -8.674 14.744 1.00 90.88 114 VAL A N 1
ATOM 952 C CA . VAL A 1 114 ? -5.271 -8.962 13.736 1.00 90.88 114 VAL A CA 1
ATOM 953 C C . VAL A 1 114 ? -5.816 -7.667 13.127 1.00 90.88 114 VAL A C 1
ATOM 955 O O . VAL A 1 114 ? -5.972 -7.596 11.905 1.00 90.88 114 VAL A O 1
ATOM 958 N N . ILE A 1 115 ? -6.043 -6.630 13.940 1.00 92.50 115 ILE A N 1
ATOM 959 C CA . ILE A 1 115 ? -6.439 -5.294 13.464 1.00 92.50 115 ILE A CA 1
ATOM 960 C C . ILE A 1 115 ? -5.373 -4.740 12.515 1.00 92.50 115 ILE A C 1
ATOM 962 O O . ILE A 1 115 ? -5.687 -4.431 11.368 1.00 92.50 115 ILE A O 1
ATOM 966 N N . SER A 1 116 ? -4.108 -4.712 12.943 1.00 92.31 116 SER A N 1
ATOM 967 C CA . SER A 1 116 ? -2.961 -4.245 12.153 1.00 92.31 116 SER A CA 1
ATOM 968 C C . SER A 1 116 ? -2.887 -4.938 10.787 1.00 92.31 116 SER A C 1
ATOM 970 O O . SER A 1 116 ? -2.873 -4.275 9.749 1.00 92.31 116 SER A O 1
ATOM 972 N N . LYS A 1 117 ? -2.990 -6.277 10.741 1.00 92.94 117 LYS A N 1
ATOM 973 C CA . LYS A 1 117 ? -3.026 -7.034 9.473 1.00 92.94 117 LYS A CA 1
ATOM 974 C C . LYS A 1 117 ? -4.176 -6.617 8.551 1.00 92.94 117 LYS A C 1
ATOM 976 O O . LYS A 1 117 ? -3.988 -6.515 7.336 1.00 92.94 117 LYS A O 1
ATOM 981 N N . ASN A 1 118 ? -5.369 -6.391 9.102 1.00 95.00 118 ASN A N 1
ATOM 982 C CA . ASN A 1 118 ? -6.522 -5.950 8.318 1.00 95.00 118 ASN A CA 1
ATOM 983 C C . ASN A 1 118 ? -6.346 -4.521 7.794 1.00 95.00 118 ASN A C 1
ATOM 985 O O . ASN A 1 118 ? -6.636 -4.269 6.623 1.00 95.00 118 ASN A O 1
ATOM 989 N N . LEU A 1 119 ? -5.830 -3.613 8.624 1.00 95.50 119 LEU A N 1
ATOM 990 C CA . LEU A 1 119 ? -5.515 -2.242 8.232 1.00 95.50 119 LEU A CA 1
ATOM 991 C C . LEU A 1 119 ? -4.494 -2.228 7.085 1.00 95.50 119 LEU A C 1
ATOM 993 O O . LEU A 1 119 ? -4.774 -1.639 6.044 1.00 95.50 119 LEU A O 1
ATOM 997 N N . VAL A 1 120 ? -3.382 -2.968 7.200 1.00 96.00 120 VAL A N 1
ATOM 998 C CA . VAL A 1 120 ? -2.361 -3.090 6.138 1.00 96.00 120 VAL A CA 1
ATOM 999 C C . VAL A 1 120 ? -2.990 -3.571 4.827 1.00 96.00 120 VAL A C 1
ATOM 1001 O O . VAL A 1 120 ? -2.798 -2.965 3.771 1.00 96.00 120 VAL A O 1
ATOM 1004 N N . LYS A 1 121 ? -3.817 -4.624 4.885 1.00 96.31 121 LYS A N 1
ATOM 1005 C CA . LYS A 1 121 ? -4.517 -5.164 3.710 1.00 96.31 121 LYS A CA 1
ATOM 1006 C C . LYS A 1 121 ? -5.426 -4.120 3.049 1.00 96.31 121 LYS A C 1
ATOM 1008 O O . LYS A 1 121 ? -5.515 -4.078 1.820 1.00 96.31 121 LYS A O 1
ATOM 1013 N N . LYS A 1 122 ? -6.106 -3.287 3.841 1.00 97.00 122 LYS A N 1
ATOM 1014 C CA . LYS A 1 122 ? -6.999 -2.226 3.350 1.00 97.00 122 LYS A CA 1
ATOM 1015 C C . LYS A 1 122 ? -6.219 -1.030 2.798 1.00 97.00 122 LYS A C 1
ATOM 1017 O O . LYS A 1 122 ? -6.628 -0.515 1.762 1.00 97.00 122 LYS A O 1
ATOM 1022 N N . CYS A 1 123 ? -5.080 -0.666 3.392 1.00 97.50 123 CYS A N 1
ATOM 1023 C CA . CYS A 1 123 ? -4.157 0.335 2.849 1.00 97.50 123 CYS A CA 1
ATOM 1024 C C . CYS A 1 123 ? -3.635 -0.073 1.470 1.00 97.50 123 CYS A C 1
ATOM 1026 O O . CYS A 1 123 ? -3.743 0.696 0.523 1.00 97.50 123 CYS A O 1
ATOM 1028 N N . ILE A 1 124 ? -3.158 -1.312 1.315 1.00 97.12 124 ILE A N 1
ATOM 1029 C CA . ILE A 1 124 ? -2.679 -1.808 0.015 1.00 97.12 124 ILE A CA 1
ATOM 1030 C C . ILE A 1 124 ? -3.801 -1.782 -1.028 1.00 97.12 124 ILE A C 1
ATOM 1032 O O . ILE A 1 124 ? -3.568 -1.383 -2.166 1.00 97.12 124 ILE A O 1
ATOM 1036 N N . LYS A 1 125 ? -5.028 -2.172 -0.647 1.00 97.25 125 LYS A N 1
ATOM 1037 C CA . LYS A 1 125 ? -6.191 -2.079 -1.541 1.00 97.25 125 LYS A CA 1
ATOM 1038 C C . LYS A 1 125 ? -6.451 -0.631 -1.967 1.00 97.25 125 LYS A C 1
ATOM 1040 O O . LYS A 1 125 ? -6.631 -0.385 -3.150 1.00 97.25 125 LYS A O 1
ATOM 1045 N N . MET A 1 126 ? -6.416 0.308 -1.023 1.00 97.31 126 MET A N 1
ATOM 1046 C CA . MET A 1 126 ? -6.560 1.735 -1.310 1.00 97.31 126 MET A CA 1
ATOM 1047 C C . MET A 1 126 ? -5.465 2.232 -2.265 1.00 97.31 126 MET A C 1
ATOM 1049 O O . MET A 1 126 ? -5.771 2.938 -3.212 1.00 97.31 126 MET A O 1
ATOM 1053 N N . PHE A 1 127 ? -4.205 1.820 -2.098 1.00 97.88 127 PHE A N 1
ATOM 1054 C CA . PHE A 1 127 ? -3.129 2.212 -3.019 1.00 97.88 127 PHE A CA 1
ATOM 1055 C C . PHE A 1 127 ? -3.318 1.673 -4.437 1.00 97.88 127 PHE A C 1
ATOM 1057 O O . PHE A 1 127 ? -2.979 2.359 -5.399 1.00 97.88 127 PHE A O 1
ATOM 1064 N N . LEU A 1 128 ? -3.843 0.453 -4.570 1.00 96.31 128 LEU A N 1
ATOM 1065 C CA . LEU A 1 128 ? -4.173 -0.130 -5.870 1.00 96.31 128 LEU A CA 1
ATOM 1066 C C . LEU A 1 128 ? -5.327 0.622 -6.543 1.00 96.31 128 LEU A C 1
ATOM 1068 O O . LEU A 1 128 ? -5.249 0.854 -7.741 1.00 96.31 128 LEU A O 1
ATOM 1072 N N . GLU A 1 129 ? -6.333 1.054 -5.779 1.00 96.75 129 GLU A N 1
ATOM 1073 C CA . GLU A 1 129 ? -7.432 1.895 -6.280 1.00 96.75 129 GLU A CA 1
ATOM 1074 C C . GLU A 1 129 ? -6.919 3.277 -6.726 1.00 96.75 129 GLU A C 1
ATOM 1076 O O . GLU A 1 129 ? -7.245 3.725 -7.820 1.00 96.75 129 GLU A O 1
ATOM 1081 N N . ILE A 1 130 ? -6.033 3.922 -5.950 1.00 97.25 130 ILE A N 1
ATOM 1082 C CA . ILE A 1 130 ? -5.383 5.181 -6.371 1.00 97.25 130 ILE A CA 1
ATOM 1083 C C . ILE A 1 130 ? -4.620 4.968 -7.688 1.00 97.25 130 ILE A C 1
ATOM 1085 O O . ILE A 1 130 ? -4.634 5.837 -8.554 1.00 97.25 130 ILE A O 1
ATOM 1089 N N . ALA A 1 131 ? -3.978 3.807 -7.869 1.00 96.06 131 ALA A N 1
ATOM 1090 C CA . ALA A 1 131 ? -3.200 3.489 -9.066 1.00 96.06 131 ALA A CA 1
ATOM 1091 C C . ALA A 1 131 ? -4.021 3.383 -10.362 1.00 96.06 131 ALA A C 1
ATOM 1093 O O . ALA A 1 131 ? -3.417 3.368 -11.438 1.00 96.06 131 ALA A O 1
ATOM 1094 N N . GLU A 1 132 ? -5.353 3.325 -10.280 1.00 95.31 132 GLU A N 1
ATOM 1095 C CA . GLU A 1 132 ? -6.250 3.348 -11.440 1.00 95.31 132 GLU A CA 1
ATOM 1096 C C . GLU A 1 132 ? -6.356 4.753 -12.060 1.00 95.31 132 GLU A C 1
ATOM 1098 O O . GLU A 1 132 ? -6.564 4.874 -13.268 1.00 95.31 132 GLU A O 1
ATOM 1103 N N . ASN A 1 133 ? -6.125 5.816 -11.277 1.00 95.56 133 ASN A N 1
ATOM 1104 C CA . ASN A 1 133 ? -6.032 7.190 -11.768 1.00 95.56 133 ASN A CA 1
ATOM 1105 C C . ASN A 1 133 ? -4.560 7.628 -11.862 1.00 95.56 133 ASN A C 1
ATOM 1107 O O . ASN A 1 133 ? -3.886 7.829 -10.852 1.00 95.56 133 ASN A O 1
ATOM 1111 N N . LYS A 1 134 ? -4.050 7.820 -13.089 1.00 93.19 134 LYS A N 1
ATOM 1112 C CA . LYS A 1 134 ? -2.638 8.183 -13.329 1.00 93.19 134 LYS A CA 1
ATOM 1113 C C . LYS A 1 134 ? -2.237 9.488 -12.627 1.00 93.19 134 LYS A C 1
ATOM 1115 O O . LYS A 1 134 ? -1.113 9.577 -12.141 1.00 93.19 134 LYS A O 1
ATOM 1120 N N . GLU A 1 135 ? -3.114 10.488 -12.581 1.00 94.50 135 GLU A N 1
ATOM 1121 C CA . GLU A 1 135 ? -2.793 11.803 -12.019 1.00 94.50 135 GLU A CA 1
ATOM 1122 C C . GLU A 1 135 ? -2.684 11.754 -10.490 1.00 94.50 135 GLU A C 1
ATOM 1124 O O . GLU A 1 135 ? -1.661 12.157 -9.930 1.00 94.50 135 GLU A O 1
ATOM 1129 N N . ASP A 1 136 ? -3.689 11.190 -9.817 1.00 95.12 136 ASP A N 1
ATOM 1130 C CA . ASP A 1 136 ? -3.682 11.037 -8.357 1.00 95.12 136 ASP A CA 1
ATOM 1131 C C . ASP A 1 136 ? -2.558 10.110 -7.905 1.00 95.12 136 ASP A C 1
ATOM 1133 O O . ASP A 1 136 ? -1.877 10.364 -6.908 1.00 95.12 136 ASP A O 1
ATOM 1137 N N . TYR A 1 137 ? -2.299 9.061 -8.683 1.00 96.62 137 TYR A N 1
ATOM 1138 C CA . TYR A 1 137 ? -1.212 8.151 -8.397 1.00 96.62 137 TYR A CA 1
ATOM 1139 C C . TYR A 1 137 ? 0.167 8.785 -8.556 1.00 96.62 137 TYR A C 1
ATOM 1141 O O . TYR A 1 137 ? 1.068 8.469 -7.781 1.00 96.62 137 TYR A O 1
ATOM 1149 N N . ASN A 1 138 ? 0.358 9.685 -9.523 1.00 94.12 138 ASN A N 1
ATOM 1150 C CA . ASN A 1 138 ? 1.615 10.417 -9.647 1.00 94.12 138 ASN A CA 1
ATOM 1151 C C . ASN A 1 138 ? 1.861 11.288 -8.408 1.00 94.12 138 ASN A C 1
ATOM 1153 O O . ASN A 1 138 ? 2.954 11.219 -7.850 1.00 94.12 138 ASN A O 1
ATOM 1157 N N . LYS A 1 139 ? 0.835 12.007 -7.925 1.00 94.56 139 LYS A N 1
ATOM 1158 C CA . LYS A 1 139 ? 0.906 12.798 -6.680 1.00 94.56 139 LYS A CA 1
ATOM 1159 C C . LYS A 1 139 ? 1.226 11.905 -5.474 1.00 94.56 139 LYS A C 1
ATOM 1161 O O . LYS A 1 139 ? 2.151 12.185 -4.713 1.00 94.56 139 LYS A O 1
ATOM 1166 N N . PHE A 1 140 ? 0.524 10.777 -5.343 1.00 96.88 140 PHE A N 1
ATOM 1167 C CA . PHE A 1 140 ? 0.780 9.777 -4.301 1.00 96.88 140 PHE A CA 1
ATOM 1168 C C . PHE A 1 140 ? 2.216 9.241 -4.346 1.00 96.88 140 PHE A C 1
ATOM 1170 O O . PHE A 1 140 ? 2.900 9.172 -3.325 1.00 96.88 140 PHE A O 1
ATOM 1177 N N . TYR A 1 141 ? 2.683 8.839 -5.527 1.00 94.94 141 TYR A N 1
ATOM 1178 C CA . TYR A 1 141 ? 3.991 8.219 -5.693 1.00 94.94 141 TYR A CA 1
ATOM 1179 C C . TYR A 1 141 ? 5.121 9.228 -5.478 1.00 94.94 141 TYR A C 1
ATOM 1181 O O . TYR A 1 141 ? 6.136 8.892 -4.872 1.00 94.94 141 TYR A O 1
ATOM 1189 N N . GLU A 1 142 ? 4.953 10.471 -5.921 1.00 92.31 142 GLU A N 1
ATOM 1190 C CA . GLU A 1 142 ? 5.905 11.544 -5.644 1.00 92.31 142 GLU A CA 1
ATOM 1191 C C . GLU A 1 142 ? 6.084 11.749 -4.135 1.00 92.31 142 GLU A C 1
ATOM 1193 O O . GLU A 1 142 ? 7.214 11.718 -3.641 1.00 92.31 142 GLU A O 1
ATOM 1198 N N . ALA A 1 143 ? 4.978 11.833 -3.390 1.00 93.25 143 ALA A N 1
ATOM 1199 C CA . ALA A 1 143 ? 5.007 12.020 -1.943 1.00 93.25 143 ALA A CA 1
ATOM 1200 C C . ALA A 1 143 ? 5.535 10.790 -1.176 1.00 93.25 143 ALA A C 1
ATOM 1202 O O . ALA A 1 143 ? 6.350 10.935 -0.264 1.00 93.25 143 ALA A O 1
ATOM 1203 N N . PHE A 1 144 ? 5.110 9.573 -1.542 1.00 95.12 144 PHE A N 1
ATOM 1204 C CA . PHE A 1 144 ? 5.288 8.369 -0.713 1.00 95.12 144 PHE A CA 1
ATOM 1205 C C . PHE A 1 144 ? 6.081 7.237 -1.381 1.00 95.12 144 PHE A C 1
ATOM 1207 O O . PHE A 1 144 ? 6.129 6.120 -0.862 1.00 95.12 144 PHE A O 1
ATOM 1214 N N . SER A 1 145 ? 6.771 7.479 -2.503 1.00 91.56 145 SER A N 1
ATOM 1215 C CA . SER A 1 145 ? 7.588 6.432 -3.148 1.00 91.56 145 SER A CA 1
ATOM 1216 C C . SER A 1 145 ? 8.653 5.856 -2.220 1.00 91.56 145 SER A C 1
ATOM 1218 O O . SER A 1 145 ? 8.967 4.675 -2.322 1.00 91.56 145 SER A O 1
ATOM 1220 N N . LYS A 1 146 ? 9.217 6.649 -1.302 1.00 88.69 146 LYS A N 1
ATOM 1221 C CA . LYS A 1 146 ? 10.184 6.158 -0.306 1.00 88.69 146 LYS A CA 1
ATOM 1222 C C . LYS A 1 146 ? 9.549 5.120 0.623 1.00 88.69 146 LYS A C 1
ATOM 1224 O O . LYS A 1 146 ? 10.133 4.058 0.814 1.00 88.69 146 LYS A O 1
ATOM 1229 N N . ASN A 1 147 ? 8.336 5.381 1.103 1.00 91.88 147 ASN A N 1
ATOM 1230 C CA . ASN A 1 147 ? 7.560 4.450 1.921 1.00 91.88 147 ASN A CA 1
ATOM 1231 C C . ASN A 1 147 ? 7.225 3.162 1.159 1.00 91.88 147 ASN A C 1
ATOM 1233 O O . ASN A 1 147 ? 7.454 2.071 1.670 1.00 91.88 147 ASN A O 1
ATOM 1237 N N . LEU A 1 148 ? 6.781 3.268 -0.098 1.00 92.75 148 LEU A N 1
ATOM 1238 C CA . LEU A 1 148 ? 6.530 2.091 -0.944 1.00 92.75 148 LEU A CA 1
ATOM 1239 C C . LEU A 1 148 ? 7.802 1.278 -1.215 1.00 92.75 148 LEU A C 1
ATOM 1241 O O . LEU A 1 148 ? 7.764 0.061 -1.345 1.00 92.75 148 LEU A O 1
ATOM 1245 N N . LYS A 1 149 ? 8.960 1.930 -1.321 1.00 88.94 149 LYS A N 1
ATOM 1246 C CA . LYS A 1 149 ? 10.239 1.229 -1.486 1.00 88.94 149 LYS A CA 1
ATOM 1247 C C . LYS A 1 149 ? 10.654 0.523 -0.195 1.00 88.94 149 LYS A C 1
ATOM 1249 O O . LYS A 1 149 ? 11.140 -0.604 -0.266 1.00 88.94 149 LYS A O 1
ATOM 1254 N N . LEU A 1 150 ? 10.432 1.156 0.957 1.00 87.81 150 LEU A N 1
ATOM 1255 C CA . LEU A 1 150 ? 10.674 0.566 2.274 1.00 87.81 150 LEU A CA 1
ATOM 1256 C C . LEU A 1 150 ? 9.767 -0.648 2.517 1.00 87.81 150 LEU A C 1
ATOM 1258 O O . LEU A 1 150 ? 10.239 -1.692 2.958 1.00 87.81 150 LEU A O 1
ATOM 1262 N N . SER A 1 151 ? 8.499 -0.572 2.103 1.00 91.44 151 SER A N 1
ATOM 1263 C CA . SER A 1 151 ? 7.540 -1.666 2.277 1.00 91.44 151 SER A CA 1
ATOM 1264 C C . SER A 1 151 ? 7.967 -2.961 1.581 1.00 91.44 151 SER A C 1
ATOM 1266 O O . SER A 1 151 ? 7.663 -4.049 2.051 1.00 91.44 151 SER A O 1
ATOM 1268 N N . ILE A 1 152 ? 8.700 -2.875 0.465 1.00 88.81 152 ILE A N 1
ATOM 1269 C CA . ILE A 1 152 ? 9.264 -4.049 -0.226 1.00 88.81 152 ILE A CA 1
ATOM 1270 C C . ILE A 1 152 ? 10.363 -4.726 0.597 1.00 88.81 152 ILE A C 1
ATOM 1272 O O . ILE A 1 152 ? 10.607 -5.929 0.451 1.00 88.81 152 ILE A O 1
ATOM 1276 N N . HIS A 1 153 ? 11.072 -3.966 1.425 1.00 84.50 153 HIS A N 1
ATOM 1277 C CA . HIS A 1 153 ? 12.097 -4.500 2.308 1.00 84.50 153 HIS A CA 1
ATOM 1278 C C . HIS A 1 153 ? 11.473 -5.166 3.538 1.00 84.50 153 HIS A C 1
ATOM 1280 O O . HIS A 1 153 ? 11.822 -6.303 3.847 1.00 84.50 153 HIS A O 1
ATOM 1286 N N . GLU A 1 154 ? 10.515 -4.490 4.171 1.00 87.75 154 GLU A N 1
ATOM 1287 C CA . GLU A 1 154 ? 9.941 -4.898 5.458 1.00 87.75 154 GLU A CA 1
ATOM 1288 C C . GLU A 1 154 ? 8.808 -5.927 5.329 1.00 87.75 154 GLU A C 1
ATOM 1290 O O . GLU A 1 154 ? 8.779 -6.923 6.054 1.00 87.75 154 GLU A O 1
ATOM 1295 N N . ASP A 1 155 ? 7.878 -5.738 4.388 1.00 91.00 155 ASP A N 1
ATOM 1296 C CA . ASP A 1 155 ? 6.678 -6.569 4.279 1.00 91.00 155 ASP A CA 1
ATOM 1297 C C . ASP A 1 155 ? 6.876 -7.717 3.287 1.00 91.00 155 ASP A C 1
ATOM 1299 O O . ASP A 1 155 ? 6.517 -7.665 2.105 1.00 91.00 155 ASP A O 1
ATOM 1303 N N . SER A 1 156 ? 7.453 -8.805 3.793 1.00 89.75 156 SER A N 1
ATOM 1304 C CA . SER A 1 156 ? 7.637 -10.036 3.021 1.00 89.75 156 SER A CA 1
ATOM 1305 C C . SER A 1 156 ? 6.324 -10.685 2.562 1.00 89.75 156 SER A C 1
ATOM 1307 O O . SER A 1 156 ? 6.316 -11.319 1.507 1.00 89.75 156 SER A O 1
ATOM 1309 N N . GLN A 1 157 ? 5.223 -10.508 3.302 1.00 91.44 157 GLN A N 1
ATOM 1310 C CA . GLN A 1 157 ? 3.939 -11.164 3.031 1.00 91.44 157 GLN A CA 1
ATOM 1311 C C . GLN A 1 157 ? 3.194 -10.498 1.874 1.00 91.44 157 GLN A C 1
ATOM 1313 O O . GLN A 1 157 ? 2.639 -11.176 1.009 1.00 91.44 157 GLN A O 1
ATOM 1318 N N . ASN A 1 158 ? 3.199 -9.166 1.832 1.00 93.31 158 ASN A N 1
ATOM 1319 C CA . ASN A 1 158 ? 2.496 -8.385 0.818 1.00 93.31 158 ASN A CA 1
ATOM 1320 C C . ASN A 1 158 ? 3.395 -7.922 -0.336 1.00 93.31 158 ASN A C 1
ATOM 1322 O O . ASN A 1 158 ? 2.912 -7.265 -1.264 1.00 93.31 158 ASN A O 1
ATOM 1326 N N . LYS A 1 159 ? 4.682 -8.293 -0.313 1.00 89.81 159 LYS A N 1
ATOM 1327 C CA . LYS A 1 159 ? 5.721 -7.894 -1.274 1.00 89.81 159 LYS A CA 1
ATOM 1328 C C . LYS A 1 159 ? 5.268 -7.920 -2.733 1.00 89.81 159 LYS A C 1
ATOM 1330 O O . LYS A 1 159 ? 5.508 -6.961 -3.457 1.00 89.81 159 LYS A O 1
ATOM 1335 N N . THR A 1 160 ? 4.593 -8.984 -3.169 1.00 89.44 160 THR A N 1
ATOM 1336 C CA . THR A 1 160 ? 4.142 -9.133 -4.564 1.00 89.44 160 THR A CA 1
ATOM 1337 C C . THR A 1 160 ? 3.156 -8.042 -4.973 1.00 89.44 160 THR A C 1
ATOM 1339 O O . THR A 1 160 ? 3.307 -7.462 -6.042 1.00 89.44 160 THR A O 1
ATOM 1342 N N . LYS A 1 161 ? 2.177 -7.725 -4.114 1.00 92.94 161 LYS A N 1
ATOM 1343 C CA . LYS A 1 161 ? 1.177 -6.676 -4.377 1.00 92.94 161 LYS A CA 1
ATOM 1344 C C . LYS A 1 161 ? 1.803 -5.289 -4.302 1.00 92.94 161 LYS A C 1
ATOM 1346 O O . LYS A 1 161 ? 1.560 -4.454 -5.164 1.00 92.94 161 LYS A O 1
ATOM 1351 N N . LEU A 1 162 ? 2.657 -5.068 -3.303 1.00 93.31 162 LEU A N 1
ATOM 1352 C CA . LEU A 1 162 ? 3.400 -3.818 -3.145 1.00 93.31 162 LEU A CA 1
ATOM 1353 C C . LEU A 1 162 ? 4.319 -3.549 -4.347 1.00 93.31 162 LEU A C 1
ATOM 1355 O O . LEU A 1 162 ? 4.457 -2.407 -4.771 1.00 93.31 162 LEU A O 1
ATOM 1359 N N . ALA A 1 163 ? 4.897 -4.589 -4.956 1.00 90.88 163 ALA A N 1
ATOM 1360 C CA . ALA A 1 163 ? 5.742 -4.440 -6.138 1.00 90.88 163 ALA A CA 1
ATOM 1361 C C . ALA A 1 163 ? 4.973 -3.927 -7.370 1.00 90.88 163 ALA A C 1
ATOM 1363 O O . ALA A 1 163 ? 5.559 -3.256 -8.219 1.00 90.88 163 ALA A O 1
ATOM 1364 N N . GLU A 1 164 ? 3.663 -4.180 -7.472 1.00 92.12 164 GLU A N 1
ATOM 1365 C CA . GLU A 1 164 ? 2.826 -3.634 -8.555 1.00 92.12 164 GLU A CA 1
ATOM 1366 C C . GLU A 1 164 ? 2.641 -2.109 -8.443 1.00 92.12 164 GLU A C 1
ATOM 1368 O O . GLU A 1 164 ? 2.430 -1.419 -9.447 1.00 92.12 164 GLU A O 1
ATOM 1373 N N . LEU A 1 165 ? 2.803 -1.570 -7.232 1.00 94.44 165 LEU A N 1
ATOM 1374 C CA . LEU A 1 165 ? 2.788 -0.139 -6.928 1.00 94.44 165 LEU A CA 1
ATOM 1375 C C . LEU A 1 165 ? 4.153 0.527 -7.158 1.00 94.44 165 LEU A C 1
ATOM 1377 O O . LEU A 1 165 ? 4.360 1.679 -6.796 1.00 94.44 165 LEU A O 1
ATOM 1381 N N . LEU A 1 166 ? 5.134 -0.167 -7.728 1.00 91.81 166 LEU A N 1
ATOM 1382 C CA . LEU A 1 166 ? 6.396 0.477 -8.063 1.00 91.81 166 LEU A CA 1
ATOM 1383 C C . LEU A 1 166 ? 6.309 1.142 -9.430 1.00 91.81 166 LEU A C 1
ATOM 1385 O O . LEU A 1 166 ? 5.707 0.624 -10.380 1.00 91.81 166 LEU A O 1
ATOM 1389 N N . ARG A 1 167 ? 6.950 2.304 -9.528 1.00 90.19 16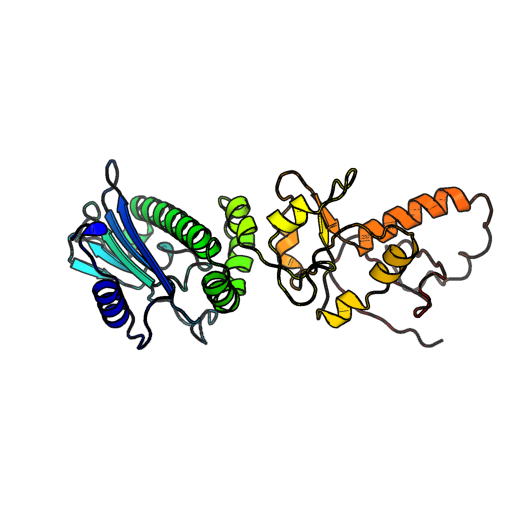7 ARG A N 1
ATOM 1390 C CA . ARG A 1 167 ? 7.168 3.026 -10.777 1.00 90.19 167 ARG A CA 1
ATOM 1391 C C . ARG A 1 167 ? 8.651 3.292 -10.959 1.00 90.19 167 ARG A C 1
ATOM 1393 O O . ARG A 1 167 ? 9.364 3.656 -10.020 1.00 90.19 167 ARG A O 1
ATOM 1400 N N . CYS A 1 168 ? 9.133 3.069 -12.171 1.00 86.75 168 CYS A N 1
ATOM 1401 C CA . CYS A 1 168 ? 10.541 3.226 -12.504 1.00 86.75 168 CYS A CA 1
ATOM 1402 C C . CYS A 1 168 ? 10.675 3.879 -13.869 1.00 86.75 168 CYS A C 1
ATOM 1404 O O . CYS A 1 168 ? 9.806 3.727 -14.726 1.00 86.75 168 CYS A O 1
ATOM 1406 N N . HIS A 1 169 ? 11.801 4.539 -14.109 1.00 85.25 169 HIS A N 1
ATOM 1407 C CA . HIS A 1 169 ? 12.142 4.928 -15.467 1.00 85.25 169 HIS A CA 1
ATOM 1408 C C . HIS A 1 169 ? 12.581 3.703 -16.254 1.00 85.25 169 HIS A C 1
ATOM 1410 O O . HIS A 1 169 ? 13.145 2.748 -15.716 1.00 85.25 169 HIS A O 1
ATOM 1416 N N . SER A 1 170 ? 12.320 3.726 -17.549 1.00 81.38 170 SER A N 1
ATOM 1417 C CA . SER A 1 170 ? 12.811 2.714 -18.459 1.00 81.38 170 SER A CA 1
ATOM 1418 C C . SER A 1 170 ? 13.308 3.370 -19.729 1.00 81.38 170 SER A C 1
ATOM 1420 O O . SER A 1 170 ? 12.823 4.416 -20.146 1.00 81.38 170 SER A O 1
ATOM 1422 N N . THR A 1 171 ? 14.219 2.688 -20.408 1.00 77.44 171 THR A N 1
ATOM 1423 C CA . THR A 1 171 ? 14.727 3.130 -21.719 1.00 77.44 171 THR A CA 1
ATOM 1424 C C . THR A 1 171 ? 13.653 3.357 -22.790 1.00 77.44 171 THR A C 1
ATOM 1426 O O . THR A 1 171 ? 13.931 4.033 -23.772 1.00 77.44 171 THR A O 1
ATOM 1429 N N . LYS A 1 172 ? 12.444 2.800 -22.629 1.00 76.31 172 LYS A N 1
ATOM 1430 C CA . LYS A 1 172 ? 11.319 3.009 -23.555 1.00 76.31 172 LYS A CA 1
ATOM 1431 C C . LYS A 1 172 ? 10.281 4.011 -23.057 1.00 76.31 172 LYS A C 1
ATOM 1433 O O . LYS A 1 172 ? 9.446 4.419 -23.849 1.00 76.31 172 LYS A O 1
ATOM 1438 N N . SER A 1 173 ? 10.293 4.359 -21.771 1.00 77.31 173 SER A N 1
ATOM 1439 C CA . SER A 1 173 ? 9.306 5.282 -21.198 1.00 77.31 173 SER A CA 1
ATOM 1440 C C . SER A 1 173 ? 9.767 6.740 -21.231 1.00 77.31 173 SER A C 1
ATOM 1442 O O . SER A 1 173 ? 8.989 7.624 -20.896 1.00 77.31 173 SER A O 1
ATOM 1444 N N . GLY A 1 174 ? 11.010 7.002 -21.652 1.00 79.56 174 GLY A N 1
ATOM 1445 C CA . GLY A 1 174 ? 11.554 8.354 -21.737 1.00 79.56 174 GLY A CA 1
ATOM 1446 C C . GLY A 1 174 ? 11.604 9.012 -20.360 1.00 79.56 174 GLY A C 1
ATOM 1447 O O . GLY A 1 174 ? 12.242 8.494 -19.435 1.00 79.56 174 GLY A O 1
ATOM 1448 N N . ASP A 1 175 ? 10.934 10.152 -20.222 1.00 82.75 175 ASP A N 1
ATOM 1449 C CA . ASP A 1 175 ? 10.829 10.884 -18.957 1.00 82.75 175 ASP A CA 1
ATOM 1450 C C . ASP A 1 175 ? 9.700 10.397 -18.055 1.00 82.75 175 ASP A C 1
ATOM 1452 O O . ASP A 1 175 ? 9.789 10.555 -16.838 1.00 82.75 175 ASP A O 1
ATOM 1456 N N . GLU A 1 176 ? 8.713 9.686 -18.596 1.00 86.06 176 GLU A N 1
ATOM 1457 C CA . GLU A 1 176 ? 7.660 9.108 -17.775 1.00 86.06 176 GLU A CA 1
ATOM 1458 C C . GLU A 1 176 ? 8.152 7.873 -17.008 1.00 86.06 176 GLU A C 1
ATOM 1460 O O . GLU A 1 176 ? 8.975 7.066 -17.476 1.00 86.06 176 GLU A O 1
ATOM 1465 N N . MET A 1 177 ? 7.614 7.699 -15.802 1.00 87.75 177 MET A N 1
ATOM 1466 C CA . MET A 1 177 ? 7.766 6.453 -15.067 1.00 87.75 177 MET A CA 1
ATOM 1467 C C . MET A 1 177 ? 6.751 5.416 -15.560 1.00 87.75 177 MET A C 1
ATOM 1469 O O . MET A 1 177 ? 5.597 5.724 -15.834 1.00 87.75 177 MET A O 1
ATOM 1473 N N . THR A 1 178 ? 7.174 4.158 -15.627 1.00 88.88 178 THR A N 1
ATOM 1474 C CA . THR A 1 178 ? 6.350 3.007 -16.011 1.00 88.88 178 THR A CA 1
ATOM 1475 C C . THR A 1 178 ? 6.200 2.041 -14.842 1.00 88.88 178 THR A C 1
ATOM 1477 O O . THR A 1 178 ? 7.091 1.940 -13.994 1.00 88.88 178 THR A O 1
ATOM 1480 N N . SER A 1 179 ? 5.103 1.282 -14.812 1.00 90.69 179 SER A N 1
ATOM 1481 C CA . SER A 1 179 ? 4.959 0.168 -13.871 1.00 90.69 179 SER A CA 1
ATOM 1482 C C . SER A 1 179 ? 5.806 -1.042 -14.286 1.00 90.69 179 SER A C 1
ATOM 1484 O O . SER A 1 179 ? 6.190 -1.188 -15.454 1.00 90.69 179 SER A O 1
ATOM 1486 N N . LEU A 1 180 ? 6.063 -1.944 -13.332 1.00 87.62 180 LEU A N 1
ATOM 1487 C CA . LEU A 1 180 ? 6.664 -3.251 -13.620 1.00 87.62 180 LEU A CA 1
ATOM 1488 C C . LEU A 1 180 ? 5.746 -4.124 -14.484 1.00 87.62 180 LEU A C 1
ATOM 1490 O O . LEU A 1 180 ? 6.227 -4.879 -15.324 1.00 87.62 180 LEU A O 1
ATOM 1494 N N . LYS A 1 181 ? 4.426 -3.993 -14.324 1.00 89.00 181 LYS A N 1
ATOM 1495 C CA . LYS A 1 181 ? 3.445 -4.716 -15.139 1.00 89.00 181 LYS A CA 1
ATOM 1496 C C . LYS A 1 181 ? 3.562 -4.316 -16.611 1.00 89.00 181 LYS A C 1
ATOM 1498 O O . LYS A 1 181 ? 3.703 -5.194 -17.457 1.00 89.00 181 LYS A O 1
ATOM 1503 N N . ASP A 1 182 ? 3.610 -3.018 -16.906 1.00 88.50 182 ASP A N 1
ATOM 1504 C CA . ASP A 1 182 ? 3.734 -2.538 -18.290 1.00 88.50 182 ASP A CA 1
ATOM 1505 C C . ASP A 1 182 ? 5.118 -2.831 -18.873 1.00 88.50 182 ASP A C 1
ATOM 1507 O O . ASP A 1 182 ? 5.292 -2.992 -20.079 1.00 88.50 182 ASP A O 1
ATOM 1511 N N . TYR A 1 183 ? 6.144 -2.905 -18.025 1.00 85.75 183 TYR A N 1
ATOM 1512 C CA . TYR A 1 183 ? 7.437 -3.406 -18.464 1.00 85.75 183 TYR A CA 1
ATOM 1513 C C . TYR A 1 183 ? 7.322 -4.852 -18.957 1.00 85.75 183 TYR A C 1
ATOM 1515 O O . TYR A 1 183 ? 7.824 -5.160 -20.040 1.00 85.75 183 TYR A O 1
ATOM 1523 N N . VAL A 1 184 ? 6.655 -5.715 -18.180 1.00 86.88 184 VAL A N 1
ATOM 1524 C CA . VAL A 1 184 ? 6.491 -7.139 -18.498 1.00 86.88 184 VAL A CA 1
ATOM 1525 C C . VAL A 1 184 ? 5.692 -7.334 -19.784 1.00 86.88 184 VAL A C 1
ATOM 1527 O O . VAL A 1 184 ? 6.079 -8.155 -20.609 1.00 86.88 184 VAL A O 1
ATOM 1530 N N . THR A 1 185 ? 4.644 -6.543 -20.027 1.00 88.44 185 THR A N 1
ATOM 1531 C CA . THR A 1 185 ? 3.874 -6.625 -21.285 1.00 88.44 185 THR A CA 1
ATOM 1532 C C . THR A 1 185 ? 4.690 -6.222 -22.513 1.00 88.44 185 THR A C 1
ATOM 1534 O O . THR A 1 185 ? 4.425 -6.693 -23.614 1.00 88.44 185 THR A O 1
ATOM 1537 N N . ARG A 1 186 ? 5.720 -5.385 -22.339 1.00 84.31 186 ARG A N 1
ATOM 1538 C CA . ARG A 1 186 ? 6.659 -4.986 -23.400 1.00 84.31 186 ARG A CA 1
ATOM 1539 C C . ARG A 1 186 ? 7.906 -5.869 -23.471 1.00 84.31 186 ARG A C 1
ATOM 1541 O O . ARG A 1 186 ? 8.845 -5.515 -24.200 1.00 84.31 186 ARG A O 1
ATOM 1548 N N . MET A 1 187 ? 7.977 -6.947 -22.687 1.00 81.19 187 MET A N 1
ATOM 1549 C CA . MET A 1 187 ? 9.068 -7.914 -22.792 1.00 81.19 187 MET A CA 1
ATOM 1550 C C . MET A 1 187 ? 9.000 -8.615 -24.140 1.00 81.19 187 MET A C 1
ATOM 1552 O O . MET A 1 187 ? 7.933 -8.878 -24.687 1.00 81.19 187 MET A O 1
ATOM 1556 N N . LYS A 1 188 ? 10.174 -8.892 -24.694 1.00 77.50 188 LYS A N 1
ATOM 1557 C CA . LYS A 1 188 ? 10.269 -9.606 -25.958 1.00 77.50 188 LYS A CA 1
ATOM 1558 C C . LYS A 1 188 ? 10.047 -11.099 -25.804 1.00 77.50 188 LYS A C 1
ATOM 1560 O O . LYS A 1 188 ? 10.375 -11.676 -24.772 1.00 77.50 188 LYS A O 1
ATOM 1565 N N . GLU A 1 189 ? 9.631 -11.729 -26.895 1.00 79.62 189 GLU A N 1
ATOM 1566 C CA . GLU A 1 189 ? 9.697 -13.179 -27.025 1.00 79.62 189 GLU A CA 1
ATOM 1567 C C . GLU A 1 189 ? 11.139 -13.670 -26.792 1.00 79.62 189 GLU A C 1
ATOM 1569 O O . GLU A 1 189 ? 12.103 -13.087 -27.296 1.00 79.62 189 GLU A O 1
ATOM 1574 N N . GLY A 1 190 ? 11.295 -14.681 -25.935 1.00 79.25 190 GLY A N 1
ATOM 1575 C CA . GLY A 1 190 ? 12.596 -15.182 -25.472 1.00 79.25 190 GLY A CA 1
ATOM 1576 C C . GLY A 1 190 ? 13.262 -14.369 -24.350 1.00 79.25 190 GLY A C 1
ATOM 1577 O O . GLY A 1 190 ? 14.292 -14.787 -23.816 1.00 79.25 190 GLY A O 1
ATOM 1578 N N . GLN A 1 191 ? 12.699 -13.227 -23.941 1.00 80.06 191 GLN A N 1
ATOM 1579 C CA . GLN A 1 191 ? 13.172 -12.506 -22.763 1.00 80.06 191 GLN A CA 1
ATOM 1580 C C . GLN A 1 191 ? 12.620 -13.159 -21.488 1.00 80.06 191 GLN A C 1
ATOM 1582 O O . GLN A 1 191 ? 11.452 -12.994 -21.152 1.00 80.06 191 GLN A O 1
ATOM 1587 N N . ASN A 1 192 ? 13.481 -13.854 -20.740 1.00 79.88 192 ASN A N 1
ATOM 1588 C CA . ASN A 1 192 ? 13.077 -14.529 -19.499 1.00 79.88 192 ASN A CA 1
ATOM 1589 C C . ASN A 1 192 ? 13.276 -13.703 -18.224 1.00 79.88 192 ASN A C 1
ATOM 1591 O O . ASN A 1 192 ? 12.661 -14.009 -17.206 1.00 79.88 192 ASN A O 1
ATOM 1595 N N . ASP A 1 193 ? 14.093 -12.652 -18.286 1.00 81.81 193 ASP A N 1
ATOM 1596 C CA . ASP A 1 193 ? 14.477 -11.871 -17.112 1.00 81.81 193 ASP A CA 1
ATOM 1597 C C . ASP A 1 193 ? 14.068 -10.406 -17.251 1.00 81.81 193 ASP A C 1
ATOM 1599 O O . ASP A 1 193 ? 14.125 -9.818 -18.339 1.00 81.81 193 ASP A O 1
ATOM 1603 N N . ILE A 1 194 ? 13.711 -9.806 -16.118 1.00 82.56 194 ILE A N 1
ATOM 1604 C CA . ILE A 1 194 ? 13.578 -8.362 -15.983 1.00 82.56 194 ILE A CA 1
ATOM 1605 C C . ILE A 1 194 ? 14.969 -7.798 -15.779 1.00 82.56 194 ILE A C 1
ATOM 1607 O O . ILE A 1 194 ? 15.687 -8.117 -14.830 1.00 82.56 194 ILE A O 1
ATOM 1611 N N . TYR A 1 195 ? 15.352 -6.928 -16.685 1.00 80.25 195 TYR A N 1
ATOM 1612 C CA . TYR A 1 195 ? 16.670 -6.347 -16.674 1.00 80.25 195 TYR A CA 1
ATOM 1613 C C . TYR A 1 195 ? 16.649 -4.961 -16.083 1.00 80.25 195 TYR A C 1
ATOM 1615 O O . TYR A 1 195 ? 15.791 -4.135 -16.416 1.00 80.25 195 TYR A O 1
ATOM 1623 N N . TYR A 1 196 ? 17.660 -4.689 -15.278 1.00 82.56 196 TYR A N 1
ATOM 1624 C CA . TYR A 1 196 ? 17.778 -3.405 -14.633 1.00 82.56 196 TYR A CA 1
ATOM 1625 C C . TYR A 1 196 ? 19.221 -2.948 -14.522 1.00 82.56 196 TYR A C 1
ATOM 1627 O O . TYR A 1 196 ? 20.167 -3.740 -14.572 1.00 82.56 196 TYR A O 1
ATOM 1635 N N . ILE A 1 197 ? 19.370 -1.644 -14.354 1.00 80.25 197 ILE A N 1
ATOM 1636 C CA . ILE A 1 197 ? 20.636 -0.987 -14.073 1.00 80.25 197 ILE A CA 1
ATOM 1637 C C . ILE A 1 197 ? 20.421 0.040 -12.965 1.00 80.25 197 ILE A C 1
ATOM 1639 O O . ILE A 1 197 ? 19.374 0.686 -12.884 1.00 80.25 197 ILE A O 1
ATOM 1643 N N . THR A 1 198 ? 21.415 0.147 -12.095 1.00 80.06 198 THR A N 1
ATOM 1644 C CA . THR A 1 198 ? 21.436 1.080 -10.973 1.00 80.06 198 THR A CA 1
ATOM 1645 C C . THR A 1 198 ? 22.589 2.052 -11.143 1.00 80.06 198 THR A C 1
ATOM 1647 O O . THR A 1 198 ? 23.640 1.675 -11.660 1.00 80.06 198 THR A O 1
ATOM 1650 N N . GLY A 1 199 ? 22.417 3.279 -10.673 1.00 77.62 199 GLY A N 1
ATOM 1651 C CA . GLY A 1 199 ? 23.461 4.296 -10.658 1.00 77.62 199 GLY A CA 1
ATOM 1652 C C . GLY A 1 199 ? 22.993 5.535 -9.908 1.00 77.62 199 GLY A C 1
ATOM 1653 O O . GLY A 1 199 ? 21.847 5.594 -9.465 1.00 77.62 199 GLY A O 1
ATOM 1654 N N . GLU A 1 200 ? 23.886 6.508 -9.767 1.00 76.25 200 GLU A N 1
ATOM 1655 C CA . GLU A 1 200 ? 23.665 7.708 -8.947 1.00 76.25 200 GLU A CA 1
ATOM 1656 C C . GLU A 1 200 ? 22.592 8.641 -9.519 1.00 76.25 200 GLU A C 1
ATOM 1658 O O . GLU A 1 200 ? 21.902 9.337 -8.781 1.00 76.25 200 GLU A O 1
ATOM 1663 N N . SER A 1 201 ? 22.428 8.656 -10.843 1.00 80.12 201 SER A N 1
ATOM 1664 C CA . SER A 1 201 ? 21.433 9.485 -11.520 1.00 80.12 201 SER A CA 1
ATOM 1665 C C . SER A 1 201 ? 20.939 8.838 -12.809 1.00 80.12 201 SER A C 1
ATOM 1667 O O . SER A 1 201 ? 21.607 7.978 -13.391 1.00 80.12 201 SER A O 1
ATOM 1669 N N . LYS A 1 202 ? 19.779 9.297 -13.296 1.00 79.25 202 LYS A N 1
ATOM 1670 C CA . LYS A 1 202 ? 19.218 8.883 -14.591 1.00 79.25 202 LYS A CA 1
ATOM 1671 C C . LYS A 1 202 ? 20.244 9.067 -15.721 1.00 79.25 202 LYS A C 1
ATOM 1673 O O . LYS A 1 202 ? 20.538 8.113 -16.434 1.00 79.25 202 LYS A O 1
ATOM 1678 N N . LYS A 1 203 ? 20.881 10.243 -15.786 1.00 81.69 203 LYS A N 1
ATOM 1679 C CA . LYS A 1 203 ? 21.921 10.567 -16.778 1.00 81.69 203 LYS A CA 1
ATOM 1680 C C . LYS A 1 203 ? 23.137 9.640 -16.691 1.00 81.69 203 LYS A C 1
ATOM 1682 O O . LYS A 1 203 ? 23.621 9.170 -17.716 1.00 81.69 203 LYS A O 1
ATOM 1687 N N . ALA A 1 204 ? 23.624 9.350 -15.480 1.00 82.62 204 ALA A N 1
ATOM 1688 C CA . ALA A 1 204 ? 24.769 8.453 -15.292 1.00 82.62 204 ALA A CA 1
ATOM 1689 C C . ALA A 1 204 ? 24.462 7.032 -15.786 1.00 82.62 204 ALA A C 1
ATOM 1691 O O . ALA A 1 204 ? 25.300 6.375 -16.403 1.00 82.62 204 ALA A O 1
ATOM 1692 N N . VAL A 1 205 ? 23.238 6.568 -15.542 1.00 81.00 205 VAL A N 1
ATOM 1693 C CA . VAL A 1 205 ? 22.782 5.251 -15.979 1.00 81.00 205 VAL A CA 1
ATOM 1694 C C . VAL A 1 205 ? 22.563 5.204 -17.493 1.00 81.00 205 VAL A C 1
ATOM 1696 O O . VAL A 1 205 ? 22.968 4.229 -18.116 1.00 81.00 205 VAL A O 1
ATOM 1699 N N . GLU A 1 206 ? 21.976 6.239 -18.098 1.00 78.62 206 GLU A N 1
ATOM 1700 C CA . GLU A 1 206 ? 21.751 6.335 -19.553 1.00 78.62 206 GLU A CA 1
ATOM 1701 C C . GLU A 1 206 ? 23.043 6.332 -20.367 1.00 78.62 206 GLU A C 1
ATOM 1703 O O . GLU A 1 206 ? 23.096 5.712 -21.432 1.00 78.62 206 GLU A O 1
ATOM 1708 N N . ASN A 1 207 ? 24.083 6.974 -19.837 1.00 80.56 207 ASN A N 1
ATOM 1709 C CA . ASN A 1 207 ? 25.411 7.039 -20.443 1.00 80.56 207 ASN A CA 1
ATOM 1710 C C . ASN A 1 207 ? 26.320 5.885 -19.997 1.00 80.56 207 ASN A C 1
ATOM 1712 O O . ASN A 1 207 ? 27.532 5.925 -20.201 1.00 80.56 207 ASN A O 1
ATOM 1716 N N . SER A 1 208 ? 25.758 4.851 -19.364 1.00 80.00 208 SER A N 1
ATOM 1717 C CA . SER A 1 208 ? 26.549 3.728 -18.884 1.00 80.00 208 SER A CA 1
ATOM 1718 C C . SER A 1 208 ? 27.195 2.963 -20.051 1.00 80.00 208 SER A C 1
ATOM 1720 O O . SER A 1 208 ? 26.491 2.573 -20.992 1.00 80.00 208 SER A O 1
ATOM 1722 N N . PRO A 1 209 ? 28.495 2.619 -19.967 1.00 76.56 209 PRO A N 1
ATOM 1723 C CA . PRO A 1 209 ? 29.176 1.850 -21.011 1.00 76.56 209 PRO A CA 1
ATOM 1724 C C . PRO A 1 209 ? 28.548 0.463 -21.244 1.00 76.56 209 PRO A C 1
ATOM 1726 O O . PRO A 1 209 ? 28.604 -0.098 -22.342 1.00 76.56 209 PRO A O 1
ATOM 1729 N N . PHE A 1 210 ? 27.876 -0.087 -20.226 1.00 71.94 210 PHE A N 1
ATOM 1730 C CA . PHE A 1 210 ? 27.125 -1.337 -20.345 1.00 71.94 210 PHE A CA 1
ATOM 1731 C C . PHE A 1 210 ? 25.939 -1.217 -21.309 1.00 71.94 210 PHE A C 1
ATOM 1733 O O . PHE A 1 210 ? 25.620 -2.182 -22.006 1.00 71.94 210 PHE A O 1
ATOM 1740 N N . LEU A 1 211 ? 25.304 -0.042 -21.389 1.00 71.62 211 LEU A N 1
ATOM 1741 C CA . LEU A 1 211 ? 24.223 0.207 -22.341 1.00 71.62 211 LEU A CA 1
ATOM 1742 C C . LEU A 1 211 ? 24.753 0.366 -23.767 1.00 71.62 211 LEU A C 1
ATOM 1744 O O . LEU A 1 211 ? 24.101 -0.119 -24.691 1.00 71.62 211 LEU A O 1
ATOM 1748 N N . GLU A 1 212 ? 25.933 0.963 -23.969 1.00 69.69 212 GLU A N 1
ATOM 1749 C CA . GLU A 1 212 ? 26.555 1.055 -25.300 1.00 69.69 212 GLU A CA 1
ATOM 1750 C C . GLU A 1 212 ? 26.788 -0.331 -25.912 1.00 69.69 212 GLU A C 1
ATOM 1752 O O . GLU A 1 212 ? 26.380 -0.586 -27.049 1.00 69.69 212 GLU A O 1
ATOM 1757 N N . SER A 1 213 ? 27.388 -1.255 -25.147 1.00 64.44 213 SER A N 1
ATOM 1758 C CA . SER A 1 213 ? 27.656 -2.623 -25.620 1.00 64.44 213 SER A CA 1
ATOM 1759 C C . SER A 1 213 ? 26.370 -3.362 -26.005 1.00 64.44 213 SER A C 1
ATOM 1761 O O . SER A 1 213 ? 26.360 -4.170 -26.935 1.00 64.44 213 SER A O 1
ATOM 1763 N N . LEU A 1 214 ? 25.259 -3.073 -25.324 1.00 64.12 214 LEU A N 1
ATOM 1764 C CA . LEU A 1 214 ? 23.960 -3.682 -25.605 1.00 64.12 214 LEU A CA 1
ATOM 1765 C C . LEU A 1 214 ? 23.225 -3.017 -26.772 1.00 64.12 214 LEU A C 1
ATOM 1767 O O . LEU A 1 214 ? 22.596 -3.726 -27.560 1.00 64.12 214 LEU A O 1
ATOM 1771 N N . ARG A 1 215 ? 23.348 -1.691 -26.932 1.00 66.44 215 ARG A N 1
ATOM 1772 C CA . ARG A 1 215 ? 22.842 -0.956 -28.105 1.00 66.44 215 ARG A CA 1
ATOM 1773 C C . ARG A 1 215 ? 23.535 -1.429 -29.386 1.00 66.44 215 ARG A C 1
ATOM 1775 O O . ARG A 1 215 ? 22.860 -1.673 -30.383 1.00 66.44 215 ARG A O 1
ATOM 1782 N N . ARG A 1 216 ? 24.861 -1.623 -29.350 1.00 64.44 216 ARG A N 1
ATOM 1783 C CA . ARG A 1 216 ? 25.674 -2.061 -30.503 1.00 64.44 216 ARG A CA 1
ATOM 1784 C C . ARG A 1 216 ? 25.369 -3.469 -30.994 1.00 64.44 216 ARG A C 1
ATOM 1786 O O . ARG A 1 216 ? 25.487 -3.733 -32.183 1.00 64.44 216 ARG A O 1
ATOM 1793 N N . ARG A 1 217 ? 24.958 -4.385 -30.114 1.00 58.50 217 ARG A N 1
ATOM 1794 C CA . ARG A 1 217 ? 24.693 -5.789 -30.482 1.00 58.50 217 ARG A CA 1
ATOM 1795 C C . ARG A 1 217 ? 23.453 -5.991 -31.359 1.00 58.50 217 ARG A C 1
ATOM 1797 O O . ARG A 1 217 ? 23.073 -7.135 -31.581 1.00 58.50 217 ARG A O 1
ATOM 1804 N N . GLY A 1 218 ? 22.782 -4.932 -31.818 1.00 46.84 218 GLY A N 1
ATOM 1805 C CA . GLY A 1 218 ? 21.554 -5.053 -32.611 1.00 46.84 218 GLY A CA 1
ATOM 1806 C C . GLY A 1 218 ? 20.379 -5.643 -31.823 1.00 46.84 218 GLY A C 1
ATOM 1807 O O . GLY A 1 218 ? 19.264 -5.716 -32.335 1.00 46.84 218 GLY A O 1
ATOM 1808 N N . THR A 1 219 ? 20.577 -5.981 -30.543 1.00 49.53 219 THR A N 1
ATOM 1809 C CA . THR A 1 219 ? 19.528 -6.202 -29.550 1.00 49.53 219 THR A CA 1
ATOM 1810 C C . THR A 1 219 ? 18.881 -4.862 -29.235 1.00 49.53 219 THR A C 1
ATOM 1812 O O . THR A 1 219 ? 18.963 -4.348 -28.124 1.00 49.53 219 THR A O 1
ATOM 1815 N N . ARG A 1 220 ? 18.181 -4.294 -30.221 1.00 41.50 220 ARG A N 1
ATOM 1816 C CA . ARG A 1 220 ? 17.367 -3.072 -30.129 1.00 41.50 220 ARG A CA 1
ATOM 1817 C C . ARG A 1 220 ? 16.190 -3.217 -29.149 1.00 41.50 220 ARG A C 1
ATOM 1819 O O . ARG A 1 220 ? 15.258 -2.425 -29.151 1.00 41.50 220 ARG A O 1
ATOM 1826 N N . PHE A 1 221 ? 16.193 -4.278 -28.350 1.00 43.72 221 PHE A N 1
ATOM 1827 C CA . PHE A 1 221 ? 15.070 -4.747 -27.583 1.00 43.72 221 PHE A CA 1
ATOM 1828 C C . PHE A 1 221 ? 15.523 -5.654 -26.441 1.00 43.72 221 PHE A C 1
ATOM 1830 O O . PHE A 1 221 ? 15.536 -6.880 -26.514 1.00 43.72 221 PHE A O 1
ATOM 1837 N N . SER A 1 222 ? 15.815 -5.034 -25.328 1.00 49.22 222 SER A N 1
ATOM 1838 C CA . SER A 1 222 ? 15.150 -5.453 -24.112 1.00 49.22 222 SER A CA 1
ATOM 1839 C C . SER A 1 222 ? 14.809 -4.148 -23.439 1.00 49.22 222 SER A C 1
ATOM 1841 O O . SER A 1 222 ? 15.632 -3.243 -23.355 1.00 49.22 222 SER A O 1
ATOM 1843 N N . THR A 1 223 ? 13.542 -3.971 -23.102 1.00 52.97 223 THR A N 1
ATOM 1844 C CA . THR A 1 223 ? 13.160 -2.871 -22.227 1.00 52.97 223 THR A CA 1
ATOM 1845 C C . THR A 1 223 ? 14.020 -3.045 -20.975 1.00 52.97 223 THR A C 1
ATOM 1847 O O . THR A 1 223 ? 14.220 -4.177 -20.542 1.00 52.97 223 THR A O 1
ATOM 1850 N N . TRP A 1 224 ? 14.590 -1.996 -20.400 1.00 62.81 224 TRP A N 1
ATOM 1851 C CA . TRP A 1 224 ? 15.337 -2.127 -19.142 1.00 62.81 224 TRP A CA 1
ATOM 1852 C C . TRP A 1 224 ? 14.868 -1.076 -18.147 1.00 62.81 224 TRP A C 1
ATOM 1854 O O . TRP A 1 224 ? 14.573 0.051 -18.554 1.00 62.81 224 TRP A O 1
ATOM 1864 N N . LEU A 1 225 ? 14.774 -1.466 -16.878 1.00 56.50 225 LEU A N 1
ATOM 1865 C CA . LEU A 1 225 ? 14.388 -0.590 -15.779 1.00 56.50 225 LEU A CA 1
ATOM 1866 C C . LEU A 1 225 ? 15.621 0.116 -15.229 1.00 56.50 225 LEU A C 1
ATOM 1868 O O . LEU A 1 225 ? 16.650 -0.492 -14.941 1.00 56.50 225 LEU A O 1
ATOM 1872 N N . MET A 1 226 ? 15.499 1.417 -15.064 1.00 59.97 226 MET A N 1
ATOM 1873 C CA . MET A 1 226 ? 16.456 2.219 -14.333 1.00 59.97 226 MET A CA 1
ATOM 1874 C C . MET A 1 226 ? 15.960 2.284 -12.898 1.00 59.97 226 MET A C 1
ATOM 1876 O O . MET A 1 226 ? 14.919 2.877 -12.607 1.00 59.97 226 MET A O 1
ATOM 1880 N N . LEU A 1 227 ? 16.691 1.624 -12.008 1.00 60.09 227 LEU A N 1
ATOM 1881 C CA . LEU A 1 227 ? 16.369 1.578 -10.592 1.00 60.09 227 LEU A CA 1
ATOM 1882 C C . LEU A 1 227 ? 17.394 2.429 -9.853 1.00 60.09 227 LEU A C 1
ATOM 1884 O O . LEU A 1 227 ? 18.556 2.064 -9.726 1.00 60.09 227 LEU A O 1
ATOM 1888 N N . LEU A 1 228 ? 16.953 3.588 -9.365 1.00 53.97 228 LEU A N 1
ATOM 1889 C CA . LEU A 1 228 ? 17.806 4.527 -8.628 1.00 53.97 228 LEU A CA 1
ATOM 1890 C C . LEU A 1 228 ? 18.143 4.045 -7.204 1.00 53.97 228 LEU A C 1
ATOM 1892 O O . LEU A 1 228 ? 18.894 4.703 -6.499 1.00 53.97 228 LEU A O 1
ATOM 1896 N N . MET A 1 229 ? 17.622 2.892 -6.770 1.00 53.22 229 MET A N 1
ATOM 1897 C CA . MET A 1 229 ? 17.939 2.299 -5.468 1.00 53.22 229 MET A CA 1
ATOM 1898 C C . MET A 1 229 ? 18.248 0.807 -5.601 1.00 53.22 229 MET A C 1
ATOM 1900 O O . MET A 1 229 ? 17.388 0.005 -5.964 1.00 53.22 229 MET A O 1
ATOM 1904 N N . SER A 1 230 ? 19.487 0.452 -5.261 1.00 54.22 230 SER A N 1
ATOM 1905 C CA . SER A 1 230 ? 20.049 -0.905 -5.278 1.00 54.22 230 SER A CA 1
ATOM 1906 C C . SER A 1 230 ? 19.352 -1.879 -4.327 1.00 54.22 230 SER A C 1
ATOM 1908 O O . SER A 1 230 ? 19.202 -3.055 -4.656 1.00 54.22 230 SER A O 1
ATOM 1910 N N . MET A 1 231 ? 18.909 -1.403 -3.159 1.00 54.62 231 MET A N 1
ATOM 1911 C CA . MET A 1 231 ? 18.415 -2.273 -2.083 1.00 54.62 231 MET A CA 1
ATOM 1912 C C . MET A 1 231 ? 17.078 -2.947 -2.398 1.00 54.62 231 MET A C 1
ATOM 1914 O O . MET A 1 231 ? 16.805 -4.043 -1.913 1.00 54.62 231 MET A O 1
ATOM 1918 N N . LEU A 1 232 ? 16.262 -2.335 -3.258 1.00 59.31 232 LEU A N 1
ATOM 1919 C CA . LEU A 1 232 ? 14.917 -2.820 -3.560 1.00 59.31 232 LEU A CA 1
ATOM 1920 C C . LEU A 1 232 ? 14.928 -4.207 -4.228 1.00 59.31 232 LEU A C 1
ATOM 1922 O O . LEU A 1 232 ? 14.056 -5.040 -3.991 1.00 59.31 232 LEU A O 1
ATOM 1926 N N . LEU A 1 233 ? 15.969 -4.475 -5.013 1.00 61.38 233 LEU A N 1
ATOM 1927 C CA . LEU A 1 233 ? 16.126 -5.691 -5.811 1.00 61.38 233 LEU A CA 1
ATOM 1928 C C . LEU A 1 233 ? 16.724 -6.856 -5.035 1.00 61.38 233 LEU A C 1
ATOM 1930 O O . LEU A 1 233 ? 16.513 -8.005 -5.400 1.00 61.38 233 LEU A O 1
ATOM 1934 N N . VAL A 1 234 ? 17.448 -6.576 -3.951 1.00 63.16 234 VAL A N 1
ATOM 1935 C CA . VAL A 1 234 ? 17.955 -7.638 -3.075 1.00 63.16 234 VAL A CA 1
ATOM 1936 C C . VAL A 1 234 ? 16.782 -8.344 -2.388 1.00 63.16 234 VAL A C 1
ATOM 1938 O O . VAL A 1 234 ? 16.796 -9.563 -2.226 1.00 63.16 234 VAL A O 1
ATOM 1941 N N . SER A 1 235 ? 15.734 -7.589 -2.038 1.00 64.50 235 SER A N 1
ATOM 1942 C CA . SER A 1 235 ? 14.529 -8.130 -1.398 1.00 64.50 235 SER A CA 1
ATOM 1943 C C . SER A 1 235 ? 13.555 -8.782 -2.394 1.00 64.50 235 SER A C 1
ATOM 1945 O O . SER A 1 235 ? 12.908 -9.784 -2.068 1.00 64.50 235 SER A O 1
ATOM 1947 N N . LEU A 1 236 ? 13.434 -8.241 -3.611 1.00 70.06 236 LEU A N 1
ATOM 1948 C CA . LEU A 1 236 ? 12.601 -8.786 -4.690 1.00 70.06 236 LEU A CA 1
ATOM 1949 C C . LEU A 1 236 ? 13.387 -9.826 -5.501 1.00 70.06 236 LEU A C 1
ATOM 1951 O O . LEU A 1 236 ? 14.049 -9.491 -6.474 1.00 70.06 236 LEU A O 1
ATOM 1955 N N . ARG A 1 237 ? 13.291 -11.112 -5.135 1.00 72.31 237 ARG A N 1
ATOM 1956 C CA . ARG A 1 237 ? 13.952 -12.199 -5.893 1.00 72.31 237 ARG A CA 1
ATOM 1957 C C . ARG A 1 237 ? 13.397 -12.375 -7.306 1.00 72.31 237 ARG A C 1
ATOM 1959 O O . ARG A 1 237 ? 14.157 -12.621 -8.238 1.00 72.31 237 ARG A O 1
ATOM 1966 N N . ASN A 1 238 ? 12.084 -12.252 -7.463 1.00 78.12 238 ASN A N 1
ATOM 1967 C CA . ASN A 1 238 ? 11.390 -12.363 -8.740 1.00 78.12 238 ASN A CA 1
ATOM 1968 C C . ASN A 1 238 ? 10.169 -11.434 -8.765 1.00 78.12 238 ASN A C 1
ATOM 1970 O O . ASN A 1 238 ? 9.750 -10.904 -7.736 1.00 78.12 238 ASN A O 1
ATOM 1974 N N . PHE A 1 239 ? 9.621 -11.210 -9.953 1.00 77.31 239 PHE A N 1
ATOM 1975 C CA . PHE A 1 239 ? 8.343 -10.534 -10.144 1.00 77.31 239 PHE A CA 1
ATOM 1976 C C . PHE A 1 239 ? 7.573 -11.256 -11.249 1.00 77.31 239 PHE A C 1
ATOM 1978 O O . PHE A 1 239 ? 8.078 -11.371 -12.365 1.00 77.31 239 PHE A O 1
ATOM 1985 N N . ARG A 1 240 ? 6.373 -11.767 -10.935 1.00 77.75 240 ARG A N 1
ATOM 1986 C CA . ARG A 1 240 ? 5.551 -12.587 -11.851 1.00 77.75 240 ARG A CA 1
ATOM 1987 C C . ARG A 1 240 ? 6.370 -13.686 -12.545 1.00 77.75 240 ARG A C 1
ATOM 1989 O O . ARG A 1 240 ? 6.426 -13.741 -13.768 1.00 77.75 240 ARG A O 1
ATOM 1996 N N . GLU A 1 241 ? 7.077 -14.486 -11.743 1.00 78.12 241 GLU A N 1
ATOM 1997 C CA . GLU A 1 241 ? 7.934 -15.604 -12.191 1.00 78.12 241 GLU A CA 1
ATOM 1998 C C . GLU A 1 241 ? 9.157 -15.208 -13.040 1.00 78.12 241 GLU A C 1
ATOM 2000 O O . GLU A 1 241 ? 9.945 -16.062 -13.438 1.00 78.12 241 GLU A O 1
ATOM 2005 N N . ARG A 1 242 ? 9.381 -13.911 -13.280 1.00 77.75 242 ARG A N 1
ATOM 2006 C CA . ARG A 1 242 ? 10.575 -13.411 -13.966 1.00 77.75 242 ARG A CA 1
ATOM 2007 C C . ARG A 1 242 ? 11.662 -13.079 -12.955 1.00 77.75 242 ARG A C 1
ATOM 2009 O O . ARG A 1 242 ? 11.413 -12.375 -11.973 1.00 77.75 242 ARG A O 1
ATOM 2016 N N . ASN A 1 243 ? 12.877 -13.555 -13.212 1.00 81.31 243 ASN A N 1
ATOM 2017 C CA . ASN A 1 243 ? 14.029 -13.237 -12.377 1.00 81.31 243 ASN A CA 1
ATOM 2018 C C . ASN A 1 243 ? 14.578 -11.851 -12.713 1.00 81.31 243 ASN A C 1
ATOM 2020 O O . ASN A 1 243 ? 14.468 -11.363 -13.842 1.00 81.31 243 ASN A O 1
ATOM 2024 N N . TRP A 1 244 ? 15.219 -11.232 -11.729 1.00 77.69 244 TRP A N 1
ATOM 2025 C CA . TRP A 1 244 ? 15.929 -9.977 -11.922 1.00 77.69 244 TRP A CA 1
ATOM 2026 C C . TRP A 1 244 ? 17.349 -10.237 -12.425 1.00 77.69 244 TRP A C 1
ATOM 2028 O O . TRP A 1 244 ? 18.100 -11.028 -11.857 1.00 77.69 244 TRP A O 1
ATOM 2038 N N . SER A 1 245 ? 17.736 -9.550 -13.495 1.00 75.19 245 SER A N 1
ATOM 2039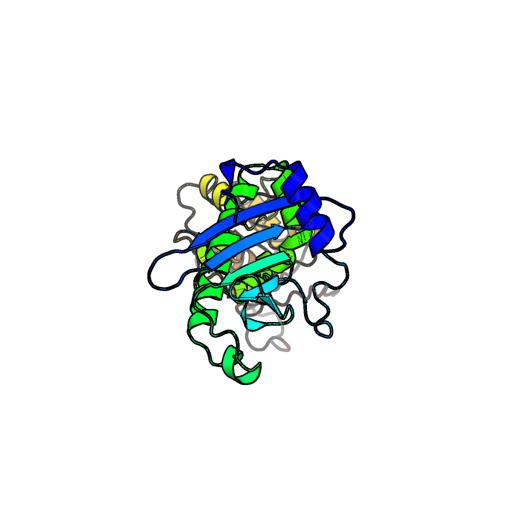 C CA . SER A 1 245 ? 19.074 -9.620 -14.078 1.00 75.19 245 SER A CA 1
ATOM 2040 C C . SER A 1 245 ? 19.725 -8.245 -14.096 1.00 75.19 245 SER A C 1
ATOM 2042 O O . SER A 1 245 ? 19.334 -7.368 -14.870 1.00 75.19 245 SER A O 1
ATOM 2044 N N . LEU A 1 246 ? 20.773 -8.077 -13.286 1.00 77.00 246 LEU A N 1
ATOM 2045 C CA . LEU A 1 246 ? 21.600 -6.877 -13.321 1.00 77.00 246 LEU A CA 1
ATOM 2046 C C . LEU A 1 246 ? 22.329 -6.799 -14.669 1.00 77.00 246 LEU A C 1
ATOM 2048 O O . LEU A 1 246 ? 23.087 -7.702 -15.038 1.00 77.00 246 LEU A O 1
ATOM 2052 N N . LEU A 1 247 ? 22.109 -5.705 -15.393 1.00 73.50 247 LEU A N 1
ATOM 2053 C CA . LEU A 1 247 ? 22.630 -5.479 -16.740 1.00 73.50 247 LEU A CA 1
ATOM 2054 C C . LEU A 1 247 ? 24.150 -5.654 -16.852 1.00 73.50 247 LEU A C 1
ATOM 2056 O O . LEU A 1 247 ? 24.565 -6.454 -17.690 1.00 73.50 247 LEU A O 1
ATOM 2060 N N . PRO A 1 248 ? 24.982 -5.008 -16.008 1.00 71.94 248 PRO A N 1
ATOM 2061 C CA . PRO A 1 248 ? 26.426 -5.249 -15.981 1.00 71.94 248 PRO A CA 1
ATOM 2062 C C . PRO A 1 248 ? 26.809 -6.734 -15.921 1.00 71.94 248 PRO A C 1
ATOM 2064 O O . PRO A 1 248 ? 27.649 -7.198 -16.692 1.00 71.94 248 PRO A O 1
ATOM 2067 N N . ARG A 1 249 ? 26.133 -7.513 -15.066 1.00 70.88 249 ARG A N 1
ATOM 2068 C CA . ARG A 1 249 ? 26.397 -8.948 -14.892 1.00 70.88 249 ARG A CA 1
ATOM 2069 C C . ARG A 1 249 ? 25.944 -9.764 -16.103 1.00 70.88 249 ARG A C 1
ATOM 2071 O O . ARG A 1 249 ? 26.666 -10.645 -16.563 1.00 70.88 249 ARG A O 1
ATOM 2078 N N . LYS A 1 250 ? 24.770 -9.464 -16.666 1.00 69.88 250 LYS A N 1
ATOM 2079 C CA . LYS A 1 250 ? 24.275 -10.137 -17.879 1.00 69.88 250 LYS A CA 1
ATOM 2080 C C . LYS A 1 250 ? 25.157 -9.821 -19.088 1.00 69.88 250 LYS A C 1
ATOM 2082 O O . LYS A 1 250 ? 25.504 -10.733 -19.836 1.00 69.88 250 LYS A O 1
ATOM 2087 N N . ALA A 1 251 ? 25.548 -8.556 -19.256 1.00 66.44 251 ALA A N 1
ATOM 2088 C CA . ALA A 1 251 ? 26.474 -8.121 -20.294 1.00 66.44 251 ALA A CA 1
ATOM 2089 C C . ALA A 1 251 ? 27.805 -8.870 -20.164 1.00 66.44 251 ALA A C 1
ATOM 2091 O O . ALA A 1 251 ? 28.271 -9.432 -21.152 1.00 66.44 251 ALA A O 1
ATOM 2092 N N . TYR A 1 252 ? 28.357 -8.969 -18.950 1.00 67.69 252 TYR A N 1
ATOM 2093 C CA . TYR A 1 252 ? 29.560 -9.754 -18.665 1.00 67.69 252 TYR A CA 1
ATOM 2094 C C . TYR A 1 252 ? 29.417 -11.230 -19.056 1.00 67.69 252 TYR A C 1
ATOM 2096 O O . TYR A 1 252 ? 30.254 -11.758 -19.785 1.00 67.69 252 TYR A O 1
ATOM 2104 N N . ASN A 1 253 ? 28.323 -11.888 -18.673 1.00 68.69 253 ASN A N 1
ATOM 2105 C CA . ASN A 1 253 ? 28.093 -13.294 -19.021 1.00 68.69 253 ASN A CA 1
ATOM 2106 C C . ASN A 1 253 ? 27.948 -13.508 -20.538 1.00 68.69 253 ASN A C 1
ATOM 2108 O O . ASN A 1 253 ? 28.531 -14.440 -21.098 1.00 68.69 253 ASN A O 1
ATOM 2112 N N . LEU A 1 254 ? 27.222 -12.618 -21.222 1.00 66.44 254 LEU A N 1
ATOM 2113 C CA . LEU A 1 254 ? 27.098 -12.614 -22.684 1.00 66.44 254 LEU A CA 1
ATOM 2114 C C . LEU A 1 254 ? 28.447 -12.364 -23.374 1.00 66.44 254 LEU A C 1
ATOM 2116 O O . LEU A 1 254 ? 28.701 -12.922 -24.443 1.00 66.44 254 LEU A O 1
ATOM 2120 N N . MET A 1 255 ? 29.308 -11.529 -22.783 1.00 59.72 255 MET A N 1
ATOM 2121 C CA . MET A 1 255 ? 30.683 -11.306 -23.243 1.00 59.72 255 MET A CA 1
ATOM 2122 C C . MET A 1 255 ? 31.511 -12.581 -23.089 1.00 59.72 255 MET A C 1
ATOM 2124 O O . MET A 1 255 ? 31.971 -13.126 -24.091 1.00 59.72 255 MET A O 1
ATOM 2128 N N . ARG A 1 256 ? 31.584 -13.143 -21.877 1.00 61.41 256 ARG A N 1
ATOM 2129 C CA . ARG A 1 256 ? 32.357 -14.355 -21.562 1.00 61.41 256 ARG A CA 1
ATOM 2130 C C . ARG A 1 256 ? 31.988 -15.547 -22.455 1.00 61.41 256 ARG A C 1
ATOM 2132 O O . ARG A 1 256 ? 32.873 -16.280 -22.902 1.00 61.41 256 ARG A O 1
ATOM 2139 N N . ALA A 1 257 ? 30.702 -15.724 -22.768 1.00 60.97 257 ALA A N 1
ATOM 2140 C CA . ALA A 1 257 ? 30.231 -16.778 -23.670 1.00 60.97 257 ALA A CA 1
ATOM 2141 C C . ALA A 1 257 ? 30.765 -16.622 -25.111 1.00 60.97 257 ALA A C 1
ATOM 2143 O O . ALA A 1 257 ? 31.150 -17.612 -25.739 1.00 60.97 257 ALA A O 1
ATOM 2144 N N . LYS A 1 258 ? 30.853 -15.389 -25.633 1.00 55.06 258 LYS A N 1
ATOM 2145 C CA . LYS A 1 258 ? 31.464 -15.103 -26.945 1.00 55.06 258 LYS A CA 1
ATOM 2146 C C . LYS A 1 258 ? 32.982 -15.263 -26.915 1.00 55.06 258 LYS A C 1
ATOM 2148 O O . LYS A 1 258 ? 33.540 -15.852 -27.842 1.00 55.06 258 LYS A O 1
ATOM 2153 N N . THR A 1 259 ? 33.653 -14.805 -25.859 1.00 50.50 259 THR A N 1
ATOM 2154 C CA . THR A 1 259 ? 35.113 -14.919 -25.736 1.00 50.50 259 THR A CA 1
ATOM 2155 C C . THR A 1 259 ? 35.548 -16.381 -25.630 1.00 50.50 259 THR A C 1
ATOM 2157 O O . THR A 1 259 ? 36.568 -16.741 -26.204 1.00 50.50 259 THR A O 1
ATOM 2160 N N . ARG A 1 260 ? 34.749 -17.277 -25.028 1.00 45.72 260 ARG A N 1
ATOM 2161 C CA . ARG A 1 260 ? 34.991 -18.735 -25.097 1.00 45.72 260 ARG A CA 1
ATOM 2162 C C . ARG A 1 260 ? 34.950 -19.289 -26.530 1.00 45.72 260 ARG A C 1
ATOM 2164 O O . ARG A 1 260 ? 35.729 -20.183 -26.839 1.00 45.72 260 ARG A O 1
ATOM 2171 N N . ARG A 1 261 ? 34.120 -18.733 -27.424 1.00 44.38 261 ARG A N 1
ATOM 2172 C CA . ARG A 1 261 ? 34.126 -19.079 -28.862 1.00 44.38 261 ARG A CA 1
ATOM 2173 C C . ARG A 1 261 ? 35.308 -18.460 -29.621 1.00 44.38 261 ARG A C 1
ATOM 2175 O O . ARG A 1 261 ? 35.838 -19.097 -30.524 1.00 44.38 261 ARG A O 1
ATOM 2182 N N . LYS A 1 262 ? 35.751 -17.250 -29.253 1.00 40.16 262 LYS A N 1
ATOM 2183 C CA . LYS A 1 262 ? 36.874 -16.538 -29.905 1.00 40.16 262 LYS A CA 1
ATOM 2184 C C . LYS A 1 262 ? 38.267 -16.896 -29.365 1.00 40.16 262 LYS A C 1
ATOM 2186 O O . LYS A 1 262 ? 39.237 -16.747 -30.101 1.00 40.16 262 LYS A O 1
ATOM 2191 N N . ARG A 1 263 ? 38.394 -17.426 -28.142 1.00 33.94 263 ARG A N 1
ATOM 2192 C CA . ARG A 1 263 ? 39.677 -17.835 -27.524 1.00 33.94 263 ARG A CA 1
ATOM 2193 C C . ARG A 1 263 ? 40.401 -18.966 -28.258 1.00 33.94 263 ARG A C 1
ATOM 2195 O O . ARG A 1 263 ? 41.563 -19.201 -27.970 1.00 33.94 263 ARG A O 1
ATOM 2202 N N . ARG A 1 264 ? 39.787 -19.585 -29.271 1.00 38.28 264 ARG A N 1
ATOM 2203 C CA . ARG A 1 264 ? 40.514 -20.420 -30.241 1.00 38.28 264 ARG A CA 1
ATOM 2204 C C . ARG A 1 264 ? 41.426 -19.628 -31.197 1.00 38.28 264 ARG A C 1
ATOM 2206 O O . ARG A 1 264 ? 42.211 -20.254 -31.891 1.00 38.28 264 ARG A O 1
ATOM 2213 N N . LYS A 1 265 ? 41.353 -18.288 -31.252 1.00 34.94 265 LYS A N 1
ATOM 2214 C CA . LYS A 1 265 ? 42.143 -17.460 -32.190 1.00 34.94 265 LYS A CA 1
ATOM 2215 C C . LYS A 1 265 ? 43.049 -16.398 -31.559 1.00 34.94 265 LYS A C 1
ATOM 2217 O O . LYS A 1 265 ? 43.850 -15.817 -32.277 1.00 34.94 265 LYS A O 1
ATOM 2222 N N . ILE A 1 266 ? 42.946 -16.107 -30.261 1.00 29.27 266 ILE A N 1
ATOM 2223 C CA . ILE A 1 266 ? 43.708 -15.007 -29.642 1.00 29.27 266 ILE A CA 1
ATOM 2224 C C . ILE A 1 266 ? 44.244 -15.472 -28.288 1.00 29.27 266 ILE A C 1
ATOM 2226 O O . ILE A 1 266 ? 43.603 -15.294 -27.256 1.00 29.27 266 ILE A O 1
ATOM 2230 N N . GLY A 1 267 ? 45.408 -16.122 -28.316 1.00 29.36 267 GLY A N 1
ATOM 2231 C CA . GLY A 1 267 ? 46.106 -16.634 -27.134 1.00 29.36 267 GLY A CA 1
ATOM 2232 C C . GLY A 1 267 ? 47.108 -15.665 -26.494 1.00 29.36 267 GLY A C 1
ATOM 2233 O O . GLY A 1 267 ? 47.776 -16.070 -25.555 1.00 29.36 267 GLY A O 1
ATOM 2234 N N . CYS A 1 268 ? 47.250 -14.416 -26.963 1.00 32.62 268 CYS A N 1
ATOM 2235 C CA . CYS A 1 268 ? 48.485 -13.658 -26.692 1.00 32.62 268 CYS A CA 1
ATOM 2236 C C . CYS A 1 268 ? 48.358 -12.298 -25.966 1.00 32.62 268 CYS A C 1
ATOM 2238 O O . CYS A 1 268 ? 49.384 -11.670 -25.740 1.00 32.62 268 CYS A O 1
ATOM 2240 N N . LEU A 1 269 ? 47.169 -11.808 -25.578 1.00 34.25 269 LEU A N 1
ATOM 2241 C CA . LEU A 1 269 ? 47.045 -10.430 -25.041 1.00 34.25 269 LEU A CA 1
ATOM 2242 C C . LEU A 1 269 ? 46.764 -10.278 -23.536 1.00 34.25 269 LEU A C 1
ATOM 2244 O O . LEU A 1 269 ? 46.805 -9.159 -23.038 1.00 34.25 269 LEU A O 1
ATOM 2248 N N . THR A 1 270 ? 46.482 -11.347 -22.787 1.00 38.81 270 THR A N 1
ATOM 2249 C CA . THR A 1 270 ? 46.110 -11.223 -21.359 1.00 38.81 270 THR A CA 1
ATOM 2250 C C . THR A 1 270 ? 47.281 -11.344 -20.381 1.00 38.81 270 THR A C 1
ATOM 2252 O O . THR A 1 270 ? 47.070 -11.222 -19.180 1.00 38.81 270 THR A O 1
ATOM 2255 N N . SER A 1 271 ? 48.506 -11.581 -20.855 1.00 37.84 271 SER A N 1
ATOM 2256 C CA . SER A 1 271 ? 49.691 -11.796 -20.008 1.00 37.84 271 SER A CA 1
ATOM 2257 C C . SER A 1 271 ? 50.342 -10.512 -19.475 1.00 37.84 271 SER A C 1
ATOM 2259 O O . SER A 1 271 ? 51.219 -10.597 -18.623 1.00 37.84 271 SER A O 1
ATOM 2261 N N . SER A 1 272 ? 49.927 -9.329 -19.935 1.00 38.53 272 SER A N 1
ATOM 2262 C CA . SER A 1 272 ? 50.583 -8.050 -19.621 1.00 38.53 272 SER A CA 1
ATOM 2263 C C . SER A 1 272 ? 49.903 -7.211 -18.530 1.00 38.53 272 SER A C 1
ATOM 2265 O O . SER A 1 272 ? 50.397 -6.134 -18.203 1.00 38.53 272 SER A O 1
ATOM 2267 N N . ILE A 1 273 ? 48.797 -7.673 -17.932 1.00 43.81 273 ILE A N 1
ATOM 2268 C CA . ILE A 1 273 ? 48.127 -6.945 -16.842 1.00 43.81 273 ILE A CA 1
ATOM 2269 C C . ILE A 1 273 ? 48.748 -7.376 -15.505 1.00 43.81 273 ILE A C 1
ATOM 2271 O O . ILE A 1 273 ? 48.650 -8.555 -15.158 1.00 43.81 273 ILE A O 1
ATOM 2275 N N . PRO A 1 274 ? 49.371 -6.471 -14.724 1.00 35.28 274 PRO A N 1
ATOM 2276 C CA . PRO A 1 274 ? 50.024 -6.853 -13.479 1.00 35.28 274 PRO A CA 1
ATOM 2277 C C . PRO A 1 274 ? 49.006 -7.394 -12.468 1.00 35.28 274 PRO A C 1
ATOM 2279 O O . PRO A 1 274 ? 48.100 -6.679 -12.042 1.00 35.28 274 PRO A O 1
ATOM 2282 N N . SER A 1 275 ? 49.209 -8.623 -11.990 1.00 38.72 275 SER A N 1
ATOM 2283 C CA . SER A 1 275 ? 48.401 -9.298 -10.954 1.00 38.72 275 SER A CA 1
ATOM 2284 C C . SER A 1 275 ? 48.400 -8.594 -9.582 1.00 38.72 275 SER A C 1
ATOM 2286 O O . SER A 1 275 ? 47.824 -9.084 -8.611 1.00 38.72 275 SER A O 1
ATOM 2288 N N . ARG A 1 276 ? 49.058 -7.438 -9.456 1.00 30.41 276 ARG A N 1
ATOM 2289 C CA . ARG A 1 276 ? 49.234 -6.694 -8.207 1.00 30.41 276 ARG A CA 1
ATOM 2290 C C . ARG A 1 276 ? 48.177 -5.595 -8.084 1.00 30.41 276 ARG A C 1
ATOM 2292 O O . ARG A 1 276 ? 48.503 -4.435 -8.292 1.00 30.41 276 ARG A O 1
ATOM 2299 N N . LYS A 1 277 ? 46.930 -5.967 -7.752 1.00 33.41 277 LYS A N 1
ATOM 2300 C CA . LYS A 1 277 ? 45.984 -5.191 -6.897 1.00 33.41 277 LYS A CA 1
ATOM 2301 C C . LYS A 1 277 ? 44.536 -5.690 -6.909 1.00 33.41 277 LYS A C 1
ATOM 2303 O O . LYS A 1 277 ? 43.748 -5.182 -6.119 1.00 33.41 277 LYS A O 1
ATOM 2308 N N . VAL A 1 278 ? 44.175 -6.694 -7.711 1.00 36.91 278 VAL A N 1
ATOM 2309 C CA . VAL A 1 278 ? 42.802 -7.226 -7.708 1.00 36.91 278 VAL A CA 1
ATOM 2310 C C . VAL A 1 278 ? 42.791 -8.674 -7.231 1.00 36.91 278 VAL A C 1
ATOM 2312 O O . VAL A 1 278 ? 42.894 -9.618 -8.008 1.00 36.91 278 VAL A O 1
ATOM 2315 N N . LYS A 1 279 ? 42.722 -8.852 -5.906 1.00 29.14 279 LYS A N 1
ATOM 2316 C CA . LYS A 1 279 ? 42.409 -10.154 -5.308 1.00 29.14 279 LYS A CA 1
ATOM 2317 C C . LYS A 1 279 ? 40.930 -10.445 -5.612 1.00 29.14 279 LYS A C 1
ATOM 2319 O O . LYS A 1 279 ? 40.072 -9.666 -5.212 1.00 29.14 279 LYS A O 1
ATOM 2324 N N . ASN A 1 280 ? 40.658 -11.550 -6.310 1.00 31.41 280 ASN A N 1
ATOM 2325 C CA . ASN A 1 280 ? 39.328 -12.099 -6.639 1.00 31.41 280 ASN A CA 1
ATOM 2326 C C . ASN A 1 280 ? 38.499 -11.425 -7.757 1.00 31.41 280 ASN A C 1
ATOM 2328 O O . ASN A 1 280 ? 37.281 -11.320 -7.625 1.00 31.41 280 ASN A O 1
ATOM 2332 N N . THR A 1 281 ? 39.093 -11.044 -8.895 1.00 35.31 281 THR A N 1
ATOM 2333 C CA . THR A 1 281 ? 38.297 -10.729 -10.105 1.00 35.31 281 THR A CA 1
ATOM 2334 C C . THR A 1 281 ? 38.948 -11.237 -11.390 1.00 35.31 281 THR A C 1
ATOM 2336 O O . THR A 1 281 ? 40.107 -10.919 -11.661 1.00 35.31 281 THR A O 1
ATOM 2339 N N . ASP A 1 282 ? 38.179 -11.941 -12.223 1.00 34.28 282 ASP A N 1
ATOM 2340 C CA . ASP A 1 282 ? 38.539 -12.242 -13.613 1.00 34.28 282 ASP A CA 1
ATOM 2341 C C . ASP A 1 282 ? 38.632 -10.925 -14.413 1.00 34.28 282 ASP A C 1
ATOM 2343 O O . ASP A 1 282 ? 37.614 -10.326 -14.770 1.00 34.28 282 ASP A O 1
ATOM 2347 N N . VAL A 1 283 ? 39.852 -10.463 -14.711 1.00 36.97 283 VAL A N 1
ATOM 2348 C CA . VAL A 1 283 ? 40.079 -9.290 -15.572 1.00 36.97 283 VAL A CA 1
ATOM 2349 C C . VAL A 1 283 ? 39.878 -9.702 -17.033 1.00 36.97 283 VAL A C 1
ATOM 2351 O O . VAL A 1 283 ? 40.757 -10.289 -17.664 1.00 36.97 283 VAL A O 1
ATOM 2354 N N . LEU A 1 284 ? 38.703 -9.401 -17.589 1.00 37.72 284 LEU A N 1
ATOM 2355 C CA . LEU A 1 284 ? 38.467 -9.449 -19.033 1.00 37.72 284 LEU A CA 1
ATOM 2356 C C . LEU A 1 284 ? 38.798 -8.074 -19.626 1.00 37.72 284 LEU A C 1
ATOM 2358 O O . LEU A 1 284 ? 37.999 -7.147 -19.542 1.00 37.72 284 LEU A O 1
ATOM 2362 N N . ALA A 1 285 ? 39.987 -7.937 -20.213 1.00 35.06 285 ALA A N 1
ATOM 2363 C CA . ALA A 1 285 ? 40.334 -6.768 -21.012 1.00 35.06 285 ALA A CA 1
ATOM 2364 C C . ALA A 1 285 ? 39.819 -6.957 -22.446 1.00 35.06 285 ALA A C 1
ATOM 2366 O O . ALA A 1 285 ? 40.335 -7.787 -23.192 1.00 35.06 285 ALA A O 1
ATOM 2367 N N . GLU A 1 286 ? 38.808 -6.185 -22.835 1.00 37.41 286 GLU A N 1
ATOM 2368 C CA . GLU A 1 286 ? 38.367 -6.077 -24.227 1.00 37.41 286 GLU A CA 1
ATOM 2369 C C . GLU A 1 286 ? 38.139 -4.599 -24.575 1.00 37.41 286 GLU A C 1
ATOM 2371 O O . GLU A 1 286 ? 37.451 -3.871 -23.858 1.00 37.41 286 GLU A O 1
ATOM 2376 N N . ARG A 1 287 ? 38.740 -4.153 -25.686 1.00 33.38 287 ARG A N 1
ATOM 2377 C CA . ARG A 1 287 ? 38.549 -2.822 -26.283 1.00 33.38 287 ARG A CA 1
ATOM 2378 C C . ARG A 1 287 ? 37.168 -2.757 -26.942 1.00 33.38 287 ARG A C 1
ATOM 2380 O O . ARG A 1 287 ? 37.082 -2.918 -28.153 1.00 33.38 287 ARG A O 1
ATOM 2387 N N . GLU A 1 288 ? 36.079 -2.577 -26.199 1.00 38.97 288 GLU A N 1
ATOM 2388 C CA . GLU A 1 288 ? 34.755 -2.466 -26.852 1.00 38.97 288 GLU A CA 1
ATOM 2389 C C . GLU A 1 288 ? 33.846 -1.327 -26.384 1.00 38.97 288 GLU A C 1
ATOM 2391 O O . GLU A 1 288 ? 32.814 -1.071 -27.015 1.00 38.97 288 GLU A O 1
ATOM 2396 N N . THR A 1 289 ? 34.244 -0.549 -25.386 1.00 39.44 289 THR A N 1
ATOM 2397 C CA . THR A 1 289 ? 33.620 0.751 -25.122 1.00 39.44 289 THR A CA 1
ATOM 2398 C C . THR A 1 289 ? 34.304 1.798 -25.991 1.00 39.44 289 THR A C 1
ATOM 2400 O O . THR A 1 289 ? 35.517 1.962 -25.935 1.00 39.44 289 THR A O 1
ATOM 2403 N N . SER A 1 290 ? 33.550 2.482 -26.857 1.00 42.72 290 SER A N 1
ATOM 2404 C CA . SER A 1 290 ? 34.148 3.470 -27.775 1.00 42.72 290 SER A CA 1
ATOM 2405 C C . SER A 1 290 ? 34.709 4.685 -27.048 1.00 42.72 290 SER A C 1
ATOM 2407 O O . SER A 1 290 ? 35.522 5.404 -27.617 1.00 42.72 290 SER A O 1
ATOM 2409 N N . SER A 1 291 ? 34.262 4.901 -25.816 1.00 42.03 291 SER A N 1
ATOM 2410 C CA . SER A 1 291 ? 34.621 6.026 -24.963 1.00 42.03 291 SER A CA 1
ATOM 2411 C C . SER A 1 291 ? 35.494 5.629 -23.769 1.00 42.03 291 SER A C 1
ATOM 2413 O O . SER A 1 291 ? 36.119 6.491 -23.164 1.00 42.03 291 SER A O 1
ATOM 2415 N N . SER A 1 292 ? 35.561 4.343 -23.409 1.00 42.12 292 SER A N 1
ATOM 2416 C CA . SER A 1 292 ? 36.274 3.872 -22.212 1.00 42.12 292 SER A CA 1
ATOM 2417 C C . SER A 1 292 ? 37.267 2.774 -22.583 1.00 42.12 292 SER A C 1
ATOM 2419 O O . SER A 1 292 ? 36.931 1.855 -23.319 1.00 42.12 292 SER A O 1
ATOM 2421 N N . GLN A 1 293 ? 38.504 2.839 -22.096 1.00 39.50 293 GLN A N 1
ATOM 2422 C CA . GLN A 1 293 ? 39.499 1.802 -22.403 1.00 39.50 293 GLN A CA 1
ATOM 2423 C C . GLN A 1 293 ? 39.317 0.538 -21.542 1.00 39.50 293 GLN A C 1
ATOM 2425 O O . GLN A 1 293 ? 39.657 -0.554 -21.994 1.00 39.50 293 GLN A O 1
ATOM 2430 N N . HIS A 1 294 ? 38.727 0.663 -20.343 1.00 45.88 294 HIS A N 1
ATOM 2431 C CA . HIS A 1 294 ? 38.520 -0.436 -19.393 1.00 45.88 294 HIS A CA 1
ATOM 2432 C C . HIS A 1 294 ? 37.220 -0.262 -18.587 1.00 45.88 294 HIS A C 1
ATOM 2434 O O . HIS A 1 294 ? 36.878 0.852 -18.196 1.00 45.88 294 HIS A O 1
ATOM 2440 N N . VAL A 1 295 ? 36.515 -1.366 -18.302 1.00 46.91 295 VAL A N 1
ATOM 2441 C CA . VAL A 1 295 ? 35.323 -1.398 -17.434 1.00 46.91 295 VAL A CA 1
ATOM 2442 C C . VAL A 1 295 ? 35.462 -2.535 -16.421 1.00 46.91 295 VAL A C 1
ATOM 2444 O O . VAL A 1 295 ? 35.679 -3.684 -16.797 1.00 46.91 295 VAL A O 1
ATOM 2447 N N . LEU A 1 296 ? 35.321 -2.217 -15.132 1.00 46.00 296 LEU A N 1
ATOM 2448 C CA . LEU A 1 296 ? 35.312 -3.191 -14.037 1.00 46.00 296 LEU A CA 1
ATOM 2449 C C . LEU A 1 296 ? 33.891 -3.719 -13.798 1.00 46.00 296 LEU A C 1
ATOM 2451 O O . LEU A 1 296 ? 32.944 -2.942 -13.671 1.00 46.00 296 LEU A O 1
ATOM 2455 N N . VAL A 1 297 ? 33.749 -5.043 -13.700 1.00 46.72 297 VAL A N 1
ATOM 2456 C CA . VAL A 1 297 ? 32.506 -5.718 -13.301 1.00 46.72 297 VAL A CA 1
ATOM 2457 C C . VAL A 1 297 ? 32.795 -6.533 -12.045 1.00 46.72 297 VAL A C 1
ATOM 2459 O O . VAL A 1 297 ? 33.578 -7.477 -12.093 1.00 46.72 297 VAL A O 1
ATOM 2462 N N . LEU A 1 298 ? 32.177 -6.172 -10.920 1.00 42.47 298 LEU A N 1
ATOM 2463 C CA . LEU A 1 298 ? 32.260 -6.948 -9.681 1.00 42.47 298 LEU A CA 1
ATOM 2464 C C . LEU A 1 298 ? 31.140 -7.997 -9.666 1.00 42.47 298 LEU A C 1
ATOM 2466 O O . LEU A 1 298 ? 29.968 -7.650 -9.806 1.00 42.47 298 LEU A O 1
ATOM 2470 N N . GLU A 1 299 ? 31.484 -9.278 -9.493 1.00 37.62 299 GLU A N 1
ATOM 2471 C CA . GLU A 1 299 ? 30.506 -10.381 -9.541 1.00 37.62 299 GLU A CA 1
ATOM 2472 C C . GLU A 1 299 ? 29.508 -10.382 -8.372 1.00 37.62 299 GLU A C 1
ATOM 2474 O O . GLU A 1 299 ? 28.428 -10.958 -8.514 1.00 37.62 299 GLU A O 1
ATOM 2479 N N . HIS A 1 300 ? 29.839 -9.743 -7.243 1.00 36.59 300 HIS A N 1
ATOM 2480 C CA . HIS A 1 300 ? 29.104 -9.924 -5.985 1.00 36.59 300 HIS A CA 1
ATOM 2481 C C . HIS A 1 300 ? 28.736 -8.646 -5.214 1.00 36.59 300 HIS A C 1
ATOM 2483 O O . HIS A 1 300 ? 28.048 -8.754 -4.204 1.00 36.59 300 HIS A O 1
ATOM 2489 N N . PHE A 1 301 ? 29.130 -7.444 -5.656 1.00 30.12 301 PHE A N 1
ATOM 2490 C CA . PHE A 1 301 ? 28.889 -6.221 -4.874 1.00 30.12 301 PHE A CA 1
ATOM 2491 C C . PHE A 1 301 ? 28.371 -5.043 -5.707 1.00 30.12 301 PHE A C 1
ATOM 2493 O O . PHE A 1 301 ? 29.002 -4.606 -6.668 1.00 30.12 301 PHE A O 1
ATOM 2500 N N . LEU A 1 302 ? 27.229 -4.497 -5.269 1.00 31.61 302 LEU A N 1
ATOM 2501 C CA . LEU A 1 302 ? 26.631 -3.225 -5.696 1.00 31.61 302 LEU A CA 1
ATOM 2502 C C . LEU A 1 302 ? 27.434 -2.031 -5.147 1.00 31.61 302 LEU A C 1
ATOM 2504 O O . LEU A 1 302 ? 26.910 -1.212 -4.399 1.00 31.61 302 LEU A O 1
ATOM 2508 N N . MET A 1 303 ? 28.711 -1.919 -5.511 1.00 25.39 303 MET A N 1
ATOM 2509 C CA . MET A 1 303 ? 29.474 -0.684 -5.322 1.00 25.39 303 MET A CA 1
ATOM 2510 C C . MET A 1 303 ? 30.060 -0.230 -6.654 1.00 25.39 303 MET A C 1
ATOM 2512 O O . MET A 1 303 ? 30.956 -0.861 -7.210 1.00 25.39 303 MET A O 1
ATOM 2516 N N . PHE A 1 304 ? 29.538 0.886 -7.159 1.00 29.67 304 PHE A N 1
ATOM 2517 C CA . PHE A 1 304 ? 30.120 1.612 -8.277 1.00 29.67 304 PHE A CA 1
ATOM 2518 C C . PHE A 1 304 ? 31.147 2.606 -7.727 1.00 29.67 304 PHE A C 1
ATOM 2520 O O . PHE A 1 304 ? 30.787 3.602 -7.112 1.00 29.67 304 PHE A O 1
ATOM 2527 N N . LYS A 1 305 ? 32.434 2.347 -7.970 1.00 25.11 305 LYS A N 1
ATOM 2528 C CA . LYS A 1 305 ? 33.453 3.401 -8.054 1.00 25.11 305 LYS A CA 1
ATOM 2529 C C . LYS A 1 305 ? 34.037 3.356 -9.460 1.00 25.11 305 LYS A C 1
ATOM 2531 O O . LYS A 1 305 ? 34.743 2.411 -9.805 1.00 25.11 305 LYS A O 1
ATOM 2536 N N . CYS A 1 306 ? 33.729 4.363 -10.274 1.00 26.17 306 CYS A N 1
ATOM 2537 C CA . CYS A 1 306 ? 34.449 4.601 -11.522 1.00 26.17 306 CYS A CA 1
ATOM 2538 C C . CYS A 1 306 ? 35.850 5.112 -11.175 1.00 26.17 306 CYS A C 1
ATOM 2540 O O . CYS A 1 306 ? 36.004 6.248 -10.738 1.00 26.17 306 CYS A O 1
ATOM 2542 N N . PHE A 1 307 ? 36.874 4.282 -11.366 1.00 25.50 307 PHE A N 1
ATOM 2543 C CA . PHE A 1 307 ? 38.255 4.752 -11.394 1.00 25.50 307 PHE A CA 1
ATOM 2544 C C . PHE A 1 307 ? 38.640 5.058 -12.841 1.00 25.50 307 PHE A C 1
ATOM 2546 O O . PHE A 1 307 ? 38.707 4.155 -13.671 1.00 25.50 307 PHE A O 1
ATOM 2553 N N . SER A 1 308 ? 38.918 6.329 -13.132 1.00 25.14 308 SER A N 1
ATOM 2554 C CA . SER A 1 308 ? 39.636 6.724 -14.343 1.00 25.14 308 SER A CA 1
ATOM 2555 C C . SER A 1 308 ? 41.125 6.496 -14.104 1.00 25.14 308 SER A C 1
ATOM 2557 O O . SER A 1 308 ? 41.732 7.202 -13.302 1.00 25.14 308 SER A O 1
ATOM 2559 N N . TRP A 1 309 ? 41.719 5.521 -14.786 1.00 26.72 309 TRP A N 1
ATOM 2560 C CA . TRP A 1 309 ? 43.173 5.386 -14.841 1.00 26.72 309 TRP A CA 1
ATOM 2561 C C . TRP A 1 309 ? 43.674 6.278 -15.979 1.00 26.72 309 TRP A C 1
ATOM 2563 O O . TRP A 1 309 ? 43.367 6.019 -17.140 1.00 26.72 309 TRP A O 1
ATOM 2573 N N . LYS A 1 310 ? 44.404 7.348 -15.648 1.00 21.89 310 LYS A N 1
ATOM 2574 C CA . LYS A 1 310 ? 45.315 7.979 -16.608 1.00 21.89 310 LYS A CA 1
ATOM 2575 C C . LYS A 1 310 ? 46.616 7.181 -16.556 1.00 21.89 310 LYS A C 1
ATOM 2577 O O . LYS A 1 310 ? 47.192 7.058 -15.476 1.00 21.89 310 LYS A O 1
ATOM 2582 N N . LEU A 1 311 ? 46.975 6.580 -17.688 1.00 30.48 311 LEU A N 1
ATOM 2583 C CA . LEU A 1 311 ? 48.310 6.034 -17.936 1.00 30.48 311 LEU A CA 1
ATOM 2584 C C . LEU A 1 311 ? 49.302 7.176 -18.142 1.00 30.48 311 LEU A C 1
ATOM 2586 O O . LEU A 1 311 ? 48.889 8.179 -18.772 1.00 30.48 311 LEU A O 1
#

Organism: Glycine max (NCBI:txid3847)

InterPro domains:
  IPR001404 Heat shock protein Hsp90 family [PF00183] (1-254)
  IPR001404 Heat shock protein Hsp90 family [PTHR11528] (1-300)
  IPR020568 Ribosomal protein uS5 domain 2-type superfamily [SSF54211] (1-221)

Secondary structure (DSSP, 8-state):
---GGG--HHHHHHHHHHHH--SSPEEEEEEEEE-SSS-EEEEEEEESS--TTTT-TTS----EEEEETTEEEES--GGGS-GGGTT-EEEEEESSS-TT--HHHHHT-HHHHHHHHHHHHHHHHHHHHHTTSHHHHHHHHHHHHHHHHHHHHH-TTTHHHHHHT-EEEETTTTTSEEEHHHHHHTPPTT--EEEEE--SSHHHHHT-HHHHHHHHTT------EE-S-THHHHH--EETTEEEEEHHHHHHHHHHHHHHHHTTT--SSSTTS-SSS-TT---------SS-S-----SS-----------

Radius of gyration: 25.51 Å; chains: 1; bounding box: 75×43×64 Å

pLDDT: mean 75.46, std 21.33, range [21.89, 97.88]

Foldseek 3Di:
DDDPVVDDQVNQQVVCCVQPVDPGGFLFWDWDWDDDPWTKTKIKTAHLAADPCLPVPVDQQLAEFEAEPNHTDGSRDDLLEDSLCSRMHIYMYTPPDDPPADPVNVVVDPNSVVNSVVVVVRVLVRLVVLVVDPVSLVSVCVRRVVSLLVCCVVPLPCNQSSLQSDWFDKPVQVPDTDGPVVLVVQADDVDQAAEEEEDQDPVCRVPDLLVVLCVVVVCPDDIHTYDPDPVSLVSDQAHPNHGYDYSLQVSVVVVVVVVVVVVVPDVPDPPPDDPPDDDDDDQDQDCDRPPDRGDDDDPDDPDDDDDDDDD